Protein AF-V8PBR2-F1 (afdb_monomer)

Structure (mmCIF, N/CA/C/O backbone):
data_AF-V8PBR2-F1
#
_entry.id   AF-V8PBR2-F1
#
loop_
_atom_site.group_PDB
_atom_site.id
_atom_site.type_symbol
_atom_site.label_atom_id
_atom_site.label_alt_id
_atom_site.label_comp_id
_atom_site.label_asym_id
_atom_site.label_entity_id
_atom_site.label_seq_id
_atom_site.pdbx_PDB_ins_code
_atom_site.Cartn_x
_atom_site.Cartn_y
_atom_site.Cartn_z
_atom_site.occupancy
_atom_site.B_iso_or_equiv
_atom_site.auth_seq_id
_atom_site.auth_comp_id
_atom_site.auth_asym_id
_atom_site.auth_atom_id
_atom_site.pdbx_PDB_model_num
ATOM 1 N N . MET A 1 1 ? 1.609 -27.788 -2.247 1.00 38.97 1 MET A N 1
ATOM 2 C CA . MET A 1 1 ? 1.597 -26.345 -1.928 1.00 38.97 1 MET A CA 1
ATOM 3 C C . MET A 1 1 ? 2.224 -26.185 -0.558 1.00 38.97 1 MET A C 1
ATOM 5 O O . MET A 1 1 ? 1.746 -26.819 0.372 1.00 38.97 1 MET A O 1
ATOM 9 N N . GLY A 1 2 ? 3.349 -25.471 -0.457 1.00 38.22 2 GLY A N 1
ATOM 10 C CA . GLY A 1 2 ? 3.943 -25.140 0.842 1.00 38.22 2 GLY A CA 1
ATOM 11 C C . GLY A 1 2 ? 3.063 -24.141 1.604 1.00 38.22 2 GLY A C 1
ATOM 12 O O . GLY A 1 2 ? 2.184 -23.530 0.990 1.00 38.22 2 GLY A O 1
ATOM 13 N N . PRO A 1 3 ? 3.261 -23.974 2.922 1.00 44.97 3 PRO A N 1
ATOM 14 C CA . PRO A 1 3 ? 2.547 -22.954 3.674 1.00 44.97 3 PRO A CA 1
ATOM 15 C C . PRO A 1 3 ? 2.847 -21.563 3.099 1.00 44.97 3 PRO A C 1
ATOM 17 O O . PRO A 1 3 ? 3.980 -21.246 2.735 1.00 44.97 3 PRO A O 1
ATOM 20 N N . LEU A 1 4 ? 1.814 -20.735 3.013 1.00 61.25 4 LEU A N 1
ATOM 21 C CA . LEU A 1 4 ? 1.882 -19.368 2.506 1.00 61.25 4 LEU A CA 1
ATOM 22 C C . LEU A 1 4 ? 2.773 -18.528 3.428 1.00 61.25 4 LEU A C 1
ATOM 24 O O . LEU A 1 4 ? 2.706 -18.642 4.645 1.00 61.25 4 LEU A O 1
ATOM 28 N N . LEU A 1 5 ? 3.625 -17.650 2.901 1.00 62.31 5 LEU A N 1
ATOM 29 C CA . LEU A 1 5 ? 4.596 -16.951 3.754 1.00 62.31 5 LEU A CA 1
ATOM 30 C C . LEU A 1 5 ? 3.899 -16.195 4.895 1.00 62.31 5 LEU A C 1
ATOM 32 O O . LEU A 1 5 ? 4.306 -16.298 6.049 1.00 62.31 5 LEU A O 1
ATOM 36 N N . LEU A 1 6 ? 2.785 -15.527 4.594 1.00 61.94 6 LEU A N 1
ATOM 37 C CA . LEU A 1 6 ? 1.993 -14.796 5.582 1.00 61.94 6 LEU A CA 1
ATOM 38 C C . LEU A 1 6 ? 1.181 -15.709 6.518 1.00 61.94 6 LEU A C 1
ATOM 40 O O . LEU A 1 6 ? 0.906 -15.299 7.648 1.00 61.94 6 LEU A O 1
ATOM 44 N N . SER A 1 7 ? 0.870 -16.959 6.136 1.00 60.78 7 SER A N 1
ATOM 45 C CA . SER A 1 7 ? 0.226 -17.919 7.048 1.00 60.78 7 SER A CA 1
ATOM 46 C C . SER A 1 7 ? 1.110 -18.244 8.243 1.00 60.78 7 SER A C 1
ATOM 48 O O . SER A 1 7 ? 0.651 -18.214 9.384 1.00 60.78 7 SER A O 1
ATOM 50 N N . VAL A 1 8 ? 2.398 -18.461 7.984 1.00 60.38 8 VAL A N 1
ATOM 51 C CA . VAL A 1 8 ? 3.408 -18.840 8.988 1.00 60.38 8 VAL A CA 1
ATOM 52 C C . VAL A 1 8 ? 4.171 -17.646 9.572 1.00 60.38 8 VAL A C 1
ATOM 54 O O . VAL A 1 8 ? 5.170 -17.831 10.255 1.00 60.38 8 VAL A O 1
ATOM 57 N N . THR A 1 9 ? 3.744 -16.412 9.290 1.00 69.69 9 THR A N 1
ATOM 58 C CA . THR A 1 9 ? 4.359 -15.199 9.860 1.00 69.69 9 THR A CA 1
ATOM 59 C C . THR A 1 9 ? 3.553 -14.707 11.055 1.00 69.69 9 THR A C 1
ATOM 61 O O . THR A 1 9 ? 2.381 -14.367 10.904 1.00 69.69 9 THR A O 1
ATOM 64 N N . GLU A 1 10 ? 4.137 -14.665 12.250 1.00 68.56 10 GLU A N 1
ATOM 65 C CA . GLU A 1 10 ? 3.437 -14.139 13.428 1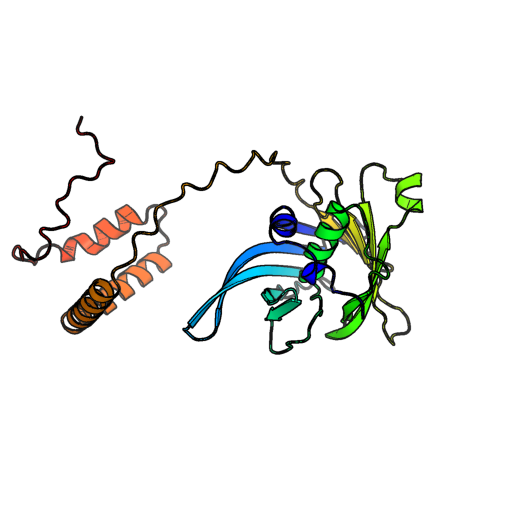.00 68.56 10 GLU A CA 1
ATOM 66 C C . GLU A 1 10 ? 3.092 -12.648 13.276 1.00 68.56 10 GLU A C 1
ATOM 68 O O . GLU A 1 10 ? 3.814 -11.893 12.629 1.00 68.56 10 GLU A O 1
ATOM 73 N N . ILE A 1 11 ? 2.009 -12.183 13.913 1.00 69.81 11 ILE A N 1
ATOM 74 C CA . ILE A 1 11 ? 1.593 -10.765 13.858 1.00 69.81 11 ILE A CA 1
ATOM 75 C C . ILE A 1 11 ? 2.724 -9.833 14.328 1.00 69.81 11 ILE A C 1
ATOM 77 O O . ILE A 1 11 ? 2.940 -8.779 13.731 1.00 69.81 11 ILE A O 1
ATOM 81 N N . LYS A 1 12 ? 3.506 -10.259 15.330 1.00 71.50 12 LYS A N 1
ATOM 82 C CA . LYS A 1 12 ? 4.689 -9.539 15.834 1.00 71.50 12 LYS A CA 1
ATOM 83 C C . LYS A 1 12 ? 5.778 -9.344 14.774 1.00 71.50 12 LYS A C 1
ATOM 85 O O . LYS A 1 12 ? 6.523 -8.372 14.841 1.00 71.50 12 LYS A O 1
ATOM 90 N N . GLU A 1 13 ? 5.869 -10.232 13.785 1.00 75.12 13 GLU A N 1
ATOM 91 C CA . GLU A 1 13 ? 6.790 -10.083 12.654 1.00 75.12 13 GLU A CA 1
ATOM 92 C C . GLU A 1 13 ? 6.234 -9.157 11.560 1.00 75.12 13 GLU A C 1
ATOM 94 O O . GLU A 1 13 ? 7.014 -8.504 10.865 1.00 75.12 13 GLU A O 1
ATOM 99 N N . ILE A 1 14 ? 4.905 -9.077 11.414 1.00 78.06 14 ILE A N 1
ATOM 100 C CA . ILE A 1 14 ? 4.226 -8.252 10.398 1.00 78.06 14 ILE A CA 1
ATOM 101 C C . ILE A 1 14 ? 4.123 -6.788 10.835 1.00 78.06 14 ILE A C 1
ATOM 103 O O . ILE A 1 14 ? 4.334 -5.891 10.021 1.00 78.06 14 ILE A O 1
ATOM 107 N N . GLN A 1 15 ? 3.822 -6.527 12.109 1.00 79.50 15 GLN A N 1
ATOM 108 C CA . GLN A 1 15 ? 3.667 -5.177 12.661 1.00 79.50 15 GLN A CA 1
ATOM 109 C C . GLN A 1 15 ? 4.826 -4.221 12.297 1.00 79.50 15 GLN A C 1
ATOM 111 O O . GLN A 1 15 ? 4.571 -3.120 11.813 1.00 79.50 15 GLN A O 1
ATOM 116 N N . PRO A 1 16 ? 6.100 -4.617 12.421 1.00 80.31 16 PRO A N 1
ATOM 117 C CA . PRO A 1 16 ? 7.227 -3.764 12.048 1.00 80.31 16 PRO A CA 1
ATOM 118 C C . PRO A 1 16 ? 7.585 -3.833 10.546 1.00 80.31 16 PRO A C 1
ATOM 120 O O . PRO A 1 16 ? 8.691 -3.461 10.143 1.00 80.31 16 PRO A O 1
ATOM 123 N N . CYS A 1 17 ? 6.686 -4.375 9.722 1.00 82.62 17 CYS A N 1
ATOM 124 C CA . CYS A 1 17 ? 6.699 -4.302 8.261 1.00 82.62 17 CYS A CA 1
ATOM 125 C C . CYS A 1 17 ? 5.600 -3.375 7.715 1.00 82.62 17 CYS A C 1
ATOM 127 O O . CYS A 1 17 ? 5.616 -3.128 6.510 1.00 82.62 17 CYS A O 1
ATOM 129 N N . LEU A 1 18 ? 4.694 -2.855 8.560 1.00 85.38 18 LEU A N 1
ATOM 130 C CA . LEU A 1 18 ? 3.682 -1.852 8.200 1.00 85.38 18 LEU A CA 1
ATOM 131 C C . LEU A 1 18 ? 4.340 -0.549 7.725 1.00 85.38 18 LEU A C 1
ATOM 133 O O . LEU A 1 18 ? 5.441 -0.212 8.162 1.00 85.38 18 LEU A O 1
ATOM 137 N N . PHE A 1 19 ? 3.691 0.161 6.799 1.00 86.50 19 PHE A N 1
ATOM 138 C CA . PHE A 1 19 ? 4.284 1.340 6.163 1.00 86.50 19 PHE A CA 1
ATOM 139 C C . PHE A 1 19 ? 3.304 2.208 5.400 1.00 86.50 19 PHE A C 1
ATOM 141 O O . PHE A 1 19 ? 2.183 1.811 5.097 1.00 86.50 19 PHE A O 1
ATOM 148 N N . GLU A 1 20 ? 3.796 3.382 5.032 1.00 87.50 20 GLU A N 1
ATOM 149 C CA . GLU A 1 20 ? 3.199 4.280 4.063 1.00 87.50 20 GLU A CA 1
ATOM 150 C C . GLU A 1 20 ? 4.324 4.873 3.213 1.00 87.50 20 GLU A C 1
ATOM 152 O O . GLU A 1 20 ? 5.315 5.375 3.740 1.00 87.50 20 GLU A O 1
ATOM 157 N N . GLU A 1 21 ? 4.207 4.737 1.897 1.00 85.75 21 GLU A N 1
ATOM 158 C CA . GLU A 1 21 ? 5.224 5.135 0.928 1.00 85.75 21 GLU A CA 1
ATOM 159 C C . GLU A 1 21 ? 4.579 5.826 -0.269 1.00 85.75 21 GLU A C 1
ATOM 161 O O . GLU A 1 21 ? 3.464 5.503 -0.683 1.00 85.75 21 GLU A O 1
ATOM 166 N N . SER A 1 22 ? 5.314 6.773 -0.847 1.00 88.50 22 SER A N 1
ATOM 167 C CA . SER A 1 22 ? 4.962 7.442 -2.097 1.00 88.50 22 SER A CA 1
ATOM 168 C C . SER A 1 22 ? 6.161 7.438 -3.042 1.00 88.50 22 SER A C 1
ATOM 170 O O . SER A 1 22 ? 7.276 7.813 -2.672 1.00 88.50 22 SER A O 1
ATOM 172 N N . MET A 1 23 ? 5.911 7.006 -4.271 1.00 89.44 23 MET A N 1
ATOM 173 C CA . MET A 1 23 ? 6.869 6.873 -5.357 1.00 89.44 23 MET A CA 1
ATOM 174 C C . MET A 1 23 ? 6.426 7.701 -6.564 1.00 89.44 23 MET A C 1
ATOM 176 O O . MET A 1 23 ? 5.232 7.916 -6.792 1.00 89.44 23 MET A O 1
ATOM 180 N N . VAL A 1 24 ? 7.393 8.113 -7.376 1.00 90.00 24 VAL A N 1
ATOM 181 C CA . VAL A 1 24 ? 7.165 8.702 -8.701 1.00 90.00 24 VAL A CA 1
ATOM 182 C C . VAL A 1 24 ? 7.654 7.767 -9.783 1.00 90.00 24 VAL A C 1
ATOM 184 O O . VAL A 1 24 ? 8.721 7.176 -9.651 1.00 90.00 24 VAL A O 1
ATOM 187 N N . ALA A 1 25 ? 6.875 7.652 -10.853 1.00 88.75 25 ALA A N 1
ATOM 188 C CA . ALA A 1 25 ? 7.312 7.029 -12.089 1.00 88.75 25 ALA A CA 1
ATOM 189 C C . ALA A 1 25 ? 8.069 8.072 -12.916 1.00 88.75 25 ALA A C 1
ATOM 191 O O . ALA A 1 25 ? 7.522 9.127 -13.241 1.00 88.75 25 ALA A O 1
ATOM 192 N N . ILE A 1 26 ? 9.321 7.770 -13.237 1.00 87.94 26 ILE A N 1
ATOM 193 C CA . ILE A 1 26 ? 10.230 8.599 -14.022 1.00 87.94 26 ILE A CA 1
ATOM 194 C C . ILE A 1 26 ? 10.500 7.876 -15.342 1.00 87.94 26 ILE A C 1
ATOM 196 O O . ILE A 1 26 ? 10.792 6.680 -15.343 1.00 87.94 26 ILE A O 1
ATOM 200 N N . SER A 1 27 ? 10.371 8.588 -16.456 1.00 87.50 27 SER A N 1
ATOM 201 C CA . SER A 1 27 ? 10.719 8.097 -17.796 1.00 87.50 27 SER A CA 1
ATOM 202 C C . SER A 1 27 ? 12.235 8.098 -18.039 1.00 87.50 27 SER A C 1
ATOM 204 O O . SER A 1 27 ? 12.993 8.715 -17.292 1.00 87.50 27 SER A O 1
ATOM 206 N N . GLU A 1 28 ? 12.694 7.474 -19.126 1.00 83.06 28 GLU A N 1
ATOM 207 C CA . GLU A 1 28 ? 14.106 7.521 -19.549 1.00 83.06 28 GLU A CA 1
ATOM 208 C C . GLU A 1 28 ? 14.649 8.948 -19.739 1.00 83.06 28 GLU A C 1
ATOM 210 O O . GLU A 1 28 ? 15.839 9.184 -19.534 1.00 83.06 28 GLU A O 1
ATOM 215 N N . SER A 1 29 ? 13.792 9.915 -20.090 1.00 84.94 29 SER A N 1
ATOM 216 C CA . SER A 1 29 ? 14.177 11.326 -20.235 1.00 84.94 29 SER A CA 1
ATOM 217 C C . SER A 1 29 ? 14.300 12.068 -18.898 1.00 84.94 29 SER A C 1
ATOM 219 O O . SER A 1 29 ? 14.706 13.230 -18.880 1.00 84.94 29 SER A O 1
ATOM 221 N N . GLY A 1 30 ? 13.957 11.424 -17.777 1.00 83.38 30 GLY A N 1
ATOM 222 C CA . GLY A 1 30 ? 13.939 12.029 -16.445 1.00 83.38 30 GLY A CA 1
ATOM 223 C C . GLY A 1 30 ? 12.630 12.744 -16.096 1.00 83.38 30 GLY A C 1
ATOM 224 O O . GLY A 1 30 ? 12.515 13.310 -15.008 1.00 83.38 30 GLY A O 1
ATOM 225 N N . GLU A 1 31 ? 11.626 12.722 -16.976 1.00 85.75 31 GLU A N 1
ATOM 226 C CA . GLU A 1 31 ? 10.328 13.343 -16.710 1.00 85.75 31 GLU A CA 1
ATOM 227 C C . GLU A 1 31 ? 9.474 12.478 -15.774 1.00 85.75 31 GLU A C 1
ATOM 229 O O . GLU A 1 31 ? 9.405 11.256 -15.929 1.00 85.75 31 GLU A O 1
ATOM 234 N N . THR A 1 32 ? 8.785 13.116 -14.822 1.00 88.00 32 THR A N 1
ATOM 235 C CA . THR A 1 32 ? 7.801 12.442 -13.964 1.00 88.00 32 THR A CA 1
ATOM 236 C C . THR A 1 32 ? 6.509 12.190 -14.738 1.00 88.00 32 THR A C 1
ATOM 238 O O . THR A 1 32 ? 5.774 13.124 -15.044 1.00 88.00 32 THR A O 1
ATOM 241 N N . ILE A 1 33 ? 6.208 10.920 -14.994 1.00 87.94 33 ILE A N 1
ATOM 242 C CA . ILE A 1 33 ? 5.058 10.458 -15.792 1.00 87.94 33 ILE A CA 1
ATOM 243 C C . ILE A 1 33 ? 3.945 9.826 -14.943 1.00 87.94 33 ILE A C 1
ATOM 245 O O . ILE A 1 33 ? 2.921 9.371 -15.456 1.00 87.94 33 ILE A O 1
ATOM 249 N N . GLY A 1 34 ? 4.131 9.774 -13.624 1.00 86.25 34 GLY A N 1
ATOM 250 C CA . GLY A 1 34 ? 3.118 9.253 -12.722 1.00 86.25 34 GLY A CA 1
ATOM 251 C C . GLY A 1 34 ? 3.527 9.265 -11.260 1.00 86.25 34 GLY A C 1
ATOM 252 O O . GLY A 1 34 ? 4.684 9.478 -10.903 1.00 86.25 34 GLY A O 1
ATOM 253 N N . THR A 1 35 ? 2.548 9.007 -10.406 1.00 87.62 35 THR A N 1
ATOM 254 C CA . THR A 1 35 ? 2.704 8.863 -8.961 1.00 87.62 35 THR A CA 1
ATOM 255 C C . THR A 1 35 ? 2.053 7.571 -8.509 1.00 87.62 35 THR A C 1
ATOM 257 O O . THR A 1 35 ? 0.989 7.194 -9.005 1.00 87.62 35 THR A O 1
ATOM 260 N N . PHE A 1 36 ? 2.647 6.936 -7.515 1.00 86.81 36 PHE A N 1
ATOM 261 C CA . PHE A 1 36 ? 2.093 5.765 -6.862 1.00 86.81 36 PHE A CA 1
ATOM 262 C C . PHE A 1 36 ? 2.280 5.893 -5.362 1.00 86.81 36 PHE A C 1
ATOM 264 O O . PHE A 1 36 ? 3.387 6.161 -4.907 1.00 86.81 36 PHE A O 1
ATOM 271 N N . SER A 1 37 ? 1.232 5.664 -4.588 1.00 86.44 37 SER A N 1
ATOM 272 C CA . SER A 1 37 ? 1.341 5.525 -3.143 1.00 86.44 37 SER A CA 1
ATOM 273 C C . SER A 1 37 ? 0.794 4.185 -2.695 1.00 86.44 37 SER A C 1
ATOM 275 O O . SER A 1 37 ? -0.144 3.641 -3.278 1.00 86.44 37 SER A O 1
ATOM 277 N N . VAL A 1 38 ? 1.404 3.639 -1.653 1.00 87.00 38 VAL A N 1
ATOM 278 C CA . VAL A 1 38 ? 0.978 2.392 -1.032 1.00 87.00 38 VAL A CA 1
ATOM 279 C C . VAL A 1 38 ? 1.100 2.519 0.478 1.00 87.00 38 VAL A C 1
ATOM 281 O O . VAL A 1 38 ? 2.056 3.089 0.998 1.00 87.00 38 VAL A O 1
ATOM 284 N N . SER A 1 39 ? 0.112 1.999 1.192 1.00 87.06 39 SER A N 1
ATOM 285 C CA . SER A 1 39 ? 0.136 1.918 2.644 1.00 87.06 39 SER A CA 1
ATOM 286 C C . SER A 1 39 ? -0.415 0.586 3.115 1.00 87.06 39 SER A C 1
ATOM 288 O O . SER A 1 39 ? -1.362 0.056 2.535 1.00 87.06 39 SER A O 1
ATOM 290 N N . VAL A 1 40 ? 0.182 0.071 4.181 1.00 86.62 40 VAL A N 1
ATOM 291 C CA . VAL A 1 40 ? -0.276 -1.100 4.917 1.00 86.62 40 VAL A CA 1
ATOM 292 C C . VAL A 1 40 ? -0.384 -0.686 6.372 1.00 86.62 40 VAL A C 1
ATOM 294 O O . VAL A 1 40 ? 0.622 -0.362 7.006 1.00 86.62 40 VAL A O 1
ATOM 297 N N . LYS A 1 41 ? -1.610 -0.679 6.890 1.00 84.31 41 LYS A N 1
ATOM 298 C CA . LYS A 1 41 ? -1.920 -0.282 8.267 1.00 84.31 41 LYS A CA 1
ATOM 299 C C . LYS A 1 41 ? -2.681 -1.402 8.959 1.00 84.31 41 LYS A C 1
ATOM 301 O O . LYS A 1 41 ? -3.402 -2.153 8.308 1.00 84.31 41 LYS A O 1
ATOM 306 N N . TRP A 1 42 ? -2.523 -1.505 10.273 1.00 81.50 42 TRP A N 1
ATOM 307 C CA . TRP A 1 42 ? -3.402 -2.348 11.076 1.00 81.50 42 TRP A CA 1
ATOM 308 C C . TRP A 1 42 ? -4.839 -1.816 10.997 1.00 81.50 42 TRP A C 1
ATOM 310 O O . TRP A 1 42 ? -5.050 -0.601 10.934 1.00 81.50 42 TRP A O 1
ATOM 320 N N . ALA A 1 43 ? -5.805 -2.722 10.952 1.00 77.12 43 ALA A N 1
ATOM 321 C CA . ALA A 1 43 ? -7.225 -2.417 10.930 1.00 77.12 43 ALA A CA 1
ATOM 322 C C . ALA A 1 43 ? -8.003 -3.524 11.654 1.00 77.12 43 ALA A C 1
ATOM 324 O O . ALA A 1 43 ? -7.497 -4.629 11.822 1.00 77.12 43 ALA A O 1
ATOM 325 N N . CYS A 1 44 ? -9.239 -3.227 12.044 1.00 72.00 44 CYS A N 1
ATOM 326 C CA . CYS A 1 44 ? -10.214 -4.238 12.439 1.00 72.00 44 CYS A CA 1
ATOM 327 C C . CYS A 1 44 ? -11.280 -4.335 11.354 1.00 72.00 44 CYS A C 1
ATOM 329 O O . CYS A 1 44 ? -11.716 -3.313 10.813 1.00 72.00 44 CYS A O 1
ATOM 331 N N . TYR A 1 45 ? -11.702 -5.554 11.041 1.00 65.62 45 TYR A N 1
ATOM 332 C CA . TYR A 1 45 ? -12.832 -5.803 10.158 1.00 65.62 45 TYR A CA 1
ATOM 333 C C . TYR A 1 45 ? -13.960 -6.472 10.935 1.00 65.62 45 TYR A C 1
ATOM 335 O O . TYR A 1 45 ? -13.733 -7.489 11.584 1.00 65.62 45 TYR A O 1
ATOM 343 N N . SER A 1 46 ? -15.167 -5.912 10.859 1.00 59.81 46 SER A N 1
ATOM 344 C CA . SER A 1 46 ? -16.377 -6.549 11.370 1.00 59.81 46 SER A CA 1
ATOM 345 C C . SER A 1 46 ? -17.143 -7.187 10.214 1.00 59.81 46 SER A C 1
ATOM 347 O O . SER A 1 46 ? -17.570 -6.513 9.276 1.00 59.81 46 SER A O 1
ATOM 349 N N . LEU A 1 47 ? -17.314 -8.508 10.274 1.00 55.47 47 LEU A N 1
ATOM 350 C CA . LEU A 1 47 ? -18.289 -9.203 9.437 1.00 55.47 47 LEU A CA 1
ATOM 351 C C . LEU A 1 47 ? -19.634 -9.173 10.149 1.00 55.47 47 LEU A C 1
ATOM 353 O O . LEU A 1 47 ? -19.734 -9.660 11.275 1.00 55.47 47 LEU A O 1
ATOM 357 N N . ASP A 1 48 ? -20.632 -8.586 9.488 1.00 54.56 48 ASP A N 1
ATOM 358 C CA . ASP A 1 48 ? -22.066 -8.737 9.750 1.00 54.56 48 ASP A CA 1
ATOM 359 C C . ASP A 1 48 ? -22.438 -8.990 11.225 1.00 54.56 48 ASP A C 1
ATOM 361 O O . ASP A 1 48 ? -23.095 -9.967 11.576 1.00 54.56 48 ASP A O 1
ATOM 365 N N . GLY A 1 49 ? -22.015 -8.067 12.094 1.00 50.94 49 GLY A N 1
ATOM 366 C CA . GLY A 1 49 ? -22.597 -7.854 13.418 1.00 50.94 49 GLY A CA 1
ATOM 367 C C . GLY A 1 49 ? -22.071 -8.672 14.597 1.00 50.94 49 GLY A C 1
ATOM 368 O O . GLY A 1 49 ? -22.584 -8.438 15.685 1.00 50.94 49 GLY A O 1
ATOM 369 N N . TRP A 1 50 ? -21.093 -9.582 14.458 1.00 52.78 50 TRP A N 1
ATOM 370 C CA . TRP A 1 50 ? -20.774 -10.471 15.599 1.00 52.78 50 TRP A CA 1
ATOM 371 C C . TRP A 1 50 ? -19.295 -10.723 15.928 1.00 52.78 50 TRP A C 1
ATOM 373 O O . TRP A 1 50 ? -19.027 -11.260 17.003 1.00 52.78 50 TRP A O 1
ATOM 383 N N . GLN A 1 51 ? -18.319 -10.291 15.117 1.00 56.06 51 GLN A N 1
ATOM 384 C CA . GLN A 1 51 ? -16.913 -10.344 15.551 1.00 56.06 51 GLN A CA 1
ATOM 385 C C . GLN A 1 51 ? -16.010 -9.340 14.819 1.00 56.06 51 GLN A C 1
ATOM 387 O O . GLN A 1 51 ? -15.941 -9.342 13.591 1.00 56.06 51 GLN A O 1
ATOM 392 N N . GLU A 1 52 ? -15.317 -8.485 15.580 1.00 61.97 52 GLU A N 1
ATOM 393 C CA . GLU A 1 52 ? -14.174 -7.714 15.080 1.00 61.97 52 GLU A CA 1
ATOM 394 C C . GLU A 1 52 ? -12.954 -8.634 14.972 1.00 61.97 52 GLU A C 1
ATOM 396 O O . GLU A 1 52 ? -12.556 -9.277 15.945 1.00 61.97 52 GLU A O 1
ATOM 401 N N . GLU A 1 53 ? -12.362 -8.694 13.782 1.00 65.94 53 GLU A N 1
ATOM 402 C CA . GLU A 1 53 ? -11.145 -9.450 13.512 1.00 65.94 53 GLU A CA 1
ATOM 403 C C . GLU A 1 53 ? -9.992 -8.511 13.155 1.00 65.94 53 GLU A C 1
ATOM 405 O O . GLU A 1 53 ? -10.133 -7.618 12.312 1.00 65.94 53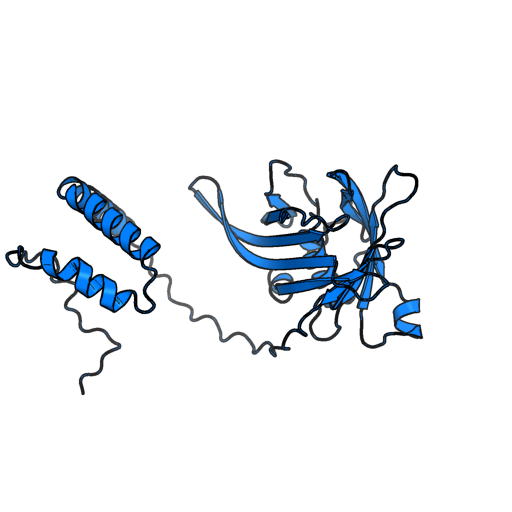 GLU A O 1
ATOM 410 N N . ASP A 1 54 ? -8.828 -8.759 13.758 1.00 70.94 54 ASP A N 1
ATOM 411 C CA . ASP A 1 54 ? -7.583 -8.077 13.413 1.00 70.94 54 ASP A CA 1
ATOM 412 C C . ASP A 1 54 ? -7.210 -8.361 11.950 1.00 70.94 54 ASP A C 1
ATOM 414 O O . ASP A 1 54 ? -7.063 -9.510 11.517 1.00 70.94 54 ASP A O 1
ATOM 418 N N . CYS A 1 55 ? -6.998 -7.301 11.181 1.00 74.44 55 CYS A N 1
ATOM 419 C CA . CYS A 1 55 ? -6.624 -7.373 9.780 1.00 74.44 55 CYS A CA 1
ATOM 420 C C . CYS A 1 55 ? -5.610 -6.289 9.400 1.00 74.44 55 CYS A C 1
ATOM 422 O O . CYS A 1 55 ? -5.177 -5.456 10.204 1.00 74.44 55 CYS A O 1
ATOM 424 N N . PHE A 1 56 ? -5.195 -6.319 8.139 1.00 77.94 56 PHE A N 1
ATOM 425 C CA . PHE A 1 56 ? -4.343 -5.303 7.550 1.00 77.94 56 PHE A CA 1
ATOM 426 C C . PHE A 1 56 ? -5.087 -4.633 6.404 1.00 77.94 56 PHE A C 1
ATOM 428 O O . PHE A 1 56 ? -5.552 -5.273 5.462 1.00 77.94 56 PHE A O 1
ATOM 435 N N . LEU A 1 57 ? -5.192 -3.312 6.475 1.00 80.06 57 LEU A N 1
ATOM 436 C CA . LEU A 1 57 ? -5.729 -2.512 5.393 1.00 80.06 57 LEU A CA 1
ATOM 437 C C . LEU A 1 57 ? -4.591 -2.108 4.466 1.00 80.06 57 LEU A C 1
ATOM 439 O O . LEU A 1 57 ? -3.709 -1.336 4.853 1.00 80.06 57 LEU A O 1
ATOM 443 N N . VAL A 1 58 ? -4.658 -2.590 3.230 1.00 81.38 58 VAL A N 1
ATOM 444 C CA . VAL A 1 58 ? -3.729 -2.230 2.168 1.00 81.38 58 VAL A CA 1
ATOM 445 C C . VAL A 1 58 ? -4.406 -1.235 1.228 1.00 81.38 58 VAL A C 1
ATOM 447 O O . VAL A 1 58 ? -5.423 -1.526 0.597 1.00 81.38 58 VAL A O 1
ATOM 450 N N . ARG A 1 59 ? -3.852 -0.030 1.106 1.00 82.44 59 ARG A N 1
ATOM 451 C CA . ARG A 1 59 ? -4.317 0.962 0.125 1.00 82.44 59 ARG A CA 1
ATOM 452 C C . ARG A 1 59 ? -3.208 1.233 -0.863 1.00 82.44 59 ARG A C 1
ATOM 454 O O . ARG A 1 59 ? -2.131 1.637 -0.444 1.00 82.44 59 ARG A O 1
ATOM 461 N N . ALA A 1 60 ? -3.491 1.051 -2.145 1.00 82.88 60 ALA A N 1
ATOM 462 C CA . ALA A 1 60 ? -2.616 1.449 -3.233 1.00 82.88 60 ALA A CA 1
ATOM 463 C C . ALA A 1 60 ? -3.351 2.447 -4.133 1.00 82.88 60 ALA A C 1
ATOM 465 O O . ALA A 1 60 ? -4.509 2.235 -4.495 1.00 82.88 60 ALA A O 1
ATOM 466 N N . ASN A 1 61 ? -2.689 3.537 -4.491 1.00 81.69 61 ASN A N 1
ATOM 467 C CA . ASN A 1 61 ? -3.223 4.559 -5.377 1.00 81.69 61 ASN A CA 1
ATOM 468 C C . ASN A 1 61 ? -2.197 4.836 -6.471 1.00 81.69 61 ASN A C 1
ATOM 470 O O . ASN A 1 61 ? -1.044 5.141 -6.176 1.00 81.69 61 ASN A O 1
ATOM 474 N N . SER A 1 62 ? -2.611 4.716 -7.727 1.00 80.75 62 SER A N 1
ATOM 475 C CA . SER A 1 62 ? -1.777 5.028 -8.882 1.00 80.75 62 SER A CA 1
ATOM 476 C C . SER A 1 62 ? -2.428 6.108 -9.726 1.00 80.75 62 SER A C 1
ATOM 478 O O . SER A 1 62 ? -3.622 6.055 -10.021 1.00 80.75 62 SER A O 1
ATOM 480 N N . LYS A 1 63 ? -1.615 7.053 -10.185 1.00 82.19 63 LYS A N 1
ATOM 481 C CA . LYS A 1 63 ? -2.010 8.073 -11.149 1.00 82.19 63 LYS A CA 1
ATOM 482 C C . LYS A 1 63 ? -0.922 8.185 -12.204 1.00 82.19 63 LYS A C 1
ATOM 484 O O . LYS A 1 63 ? 0.220 8.478 -11.863 1.00 82.19 63 LYS A O 1
ATOM 489 N N . GLY A 1 64 ? -1.273 7.955 -13.461 1.00 72.19 64 GLY A N 1
ATOM 490 C CA . GLY A 1 64 ? -0.354 8.045 -14.591 1.00 72.19 64 GLY A CA 1
ATOM 491 C C . GLY A 1 64 ? -0.809 9.076 -15.615 1.00 72.19 64 GLY A C 1
ATOM 492 O O . GLY A 1 64 ? -1.963 9.509 -15.624 1.00 72.19 64 GLY A O 1
ATOM 493 N N . THR A 1 65 ? 0.113 9.471 -16.479 1.00 63.75 65 THR A N 1
ATOM 494 C CA . THR A 1 65 ? -0.190 10.135 -17.748 1.00 63.75 65 THR A CA 1
ATOM 495 C C . THR A 1 65 ? 0.195 9.197 -18.882 1.00 63.75 65 THR A C 1
ATOM 497 O O . THR A 1 65 ? 1.357 8.806 -18.966 1.00 63.75 65 THR A O 1
ATOM 500 N N . ILE A 1 66 ? -0.762 8.845 -19.740 1.00 55.62 66 ILE A N 1
ATOM 501 C CA . ILE A 1 66 ? -0.520 8.088 -20.975 1.00 55.62 66 ILE A CA 1
ATOM 502 C C . ILE A 1 66 ? -0.748 9.072 -22.126 1.00 55.62 66 ILE A C 1
ATOM 504 O O . ILE A 1 66 ? -1.772 9.754 -22.157 1.00 55.62 66 ILE A O 1
ATOM 508 N N . ASP A 1 67 ? 0.234 9.219 -23.017 1.00 56.50 67 ASP A N 1
ATOM 509 C CA . ASP A 1 67 ? 0.172 10.093 -24.202 1.00 56.50 67 ASP A CA 1
ATOM 510 C C . ASP A 1 67 ? -0.245 11.552 -23.922 1.00 56.50 67 ASP A C 1
ATOM 512 O O . ASP A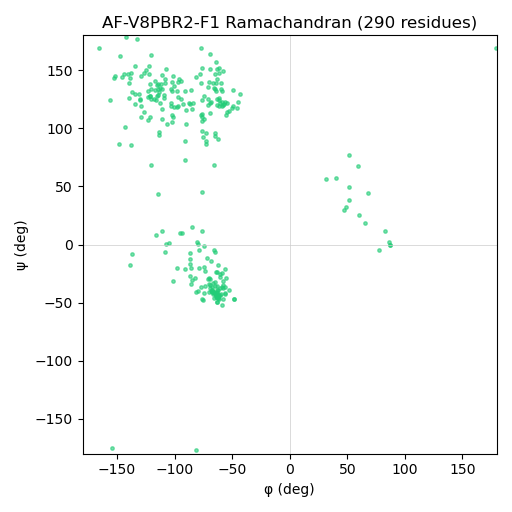 1 67 ? -0.991 12.175 -24.676 1.00 56.50 67 ASP A O 1
ATOM 516 N N . GLY A 1 68 ? 0.221 12.121 -22.804 1.00 54.41 68 GLY A N 1
ATOM 517 C CA . GLY A 1 68 ? -0.066 13.510 -22.420 1.00 54.41 68 GLY A CA 1
ATOM 518 C C . GLY A 1 68 ? -1.466 13.748 -21.836 1.00 54.41 68 GLY A C 1
ATOM 519 O O . GLY A 1 68 ? -1.741 14.844 -21.343 1.00 54.41 68 GLY A O 1
ATOM 520 N N . PHE A 1 69 ? -2.332 12.732 -21.804 1.00 43.94 69 PHE A N 1
ATOM 521 C CA . PHE A 1 69 ? -3.612 12.791 -21.106 1.00 43.94 69 PHE A CA 1
ATOM 522 C C . PHE A 1 69 ? -3.454 12.284 -19.671 1.00 43.94 69 PHE A C 1
ATOM 524 O O . PHE A 1 69 ? -2.847 11.245 -19.408 1.00 43.94 69 PHE A O 1
ATOM 531 N N . ARG A 1 70 ? -3.994 13.045 -18.709 1.00 52.81 70 ARG A N 1
ATOM 532 C CA . ARG A 1 70 ? -4.070 12.598 -17.313 1.00 52.81 70 ARG A CA 1
ATOM 533 C C . ARG A 1 70 ? -5.068 11.463 -17.221 1.00 52.81 70 ARG A C 1
ATOM 535 O O . ARG A 1 70 ? -6.269 11.694 -17.365 1.00 52.81 70 ARG A O 1
ATOM 542 N N . ASP A 1 71 ? -4.562 10.281 -16.913 1.00 57.12 71 ASP A N 1
ATOM 543 C CA . ASP A 1 71 ? -5.422 9.164 -16.595 1.00 57.12 71 ASP A CA 1
ATOM 544 C C . ASP A 1 71 ? -6.108 9.416 -15.246 1.00 57.12 71 ASP A C 1
ATOM 546 O O . ASP A 1 71 ? -5.606 10.156 -14.381 1.00 57.12 71 ASP A O 1
ATOM 550 N N . HIS A 1 72 ? -7.305 8.863 -15.078 1.00 53.19 72 HIS A N 1
ATOM 551 C CA . HIS A 1 72 ? -8.023 9.003 -13.815 1.00 53.19 72 HIS A CA 1
ATOM 552 C C . HIS A 1 72 ? -7.264 8.253 -12.714 1.00 53.19 72 HIS A C 1
ATOM 554 O O . HIS A 1 72 ? -6.737 7.170 -12.964 1.00 53.19 72 HIS A O 1
ATOM 560 N N . PRO A 1 73 ? -7.161 8.812 -11.493 1.00 57.88 73 PRO A N 1
ATOM 561 C CA . PRO A 1 73 ? -6.508 8.111 -10.398 1.00 57.88 73 PRO A CA 1
ATOM 562 C C . PRO A 1 73 ? -7.228 6.782 -10.151 1.00 57.88 73 PRO A C 1
ATOM 564 O O . PRO A 1 73 ? -8.418 6.759 -9.837 1.00 57.88 73 PRO A O 1
ATOM 567 N N . VAL A 1 74 ? -6.496 5.681 -10.299 1.00 62.06 74 VAL A N 1
ATOM 568 C CA . VAL A 1 74 ? -6.990 4.341 -9.992 1.00 62.06 74 VAL A CA 1
ATOM 569 C C . VAL A 1 74 ? -6.657 4.073 -8.531 1.00 62.06 74 VAL A C 1
ATOM 571 O O . VAL A 1 74 ? -5.506 3.814 -8.170 1.00 62.06 74 VAL A O 1
ATOM 574 N N . GLU A 1 75 ? -7.671 4.158 -7.672 1.00 57.88 75 GLU A N 1
ATOM 575 C CA . GLU A 1 75 ? -7.545 3.785 -6.265 1.00 57.88 75 GLU A CA 1
ATOM 576 C C . GLU A 1 75 ? -7.943 2.317 -6.071 1.00 57.88 75 GLU A C 1
ATOM 578 O O . GLU A 1 75 ? -9.070 1.899 -6.342 1.00 57.88 75 GLU A O 1
ATOM 583 N N . THR A 1 76 ? -7.012 1.519 -5.554 1.00 64.12 76 THR A N 1
ATOM 584 C CA . THR A 1 76 ? -7.248 0.137 -5.147 1.00 64.12 76 THR A CA 1
ATOM 585 C C . THR A 1 76 ? -7.160 0.020 -3.631 1.00 64.12 76 THR A C 1
ATOM 587 O O . THR A 1 76 ? -6.083 0.068 -3.041 1.00 64.12 76 THR A O 1
ATOM 590 N N . LYS A 1 77 ? -8.321 -0.168 -2.995 1.00 61.28 77 LYS A N 1
ATOM 591 C CA . LYS A 1 77 ? -8.428 -0.524 -1.574 1.00 61.28 77 LYS A CA 1
ATOM 592 C C . LYS A 1 77 ? -8.595 -2.027 -1.43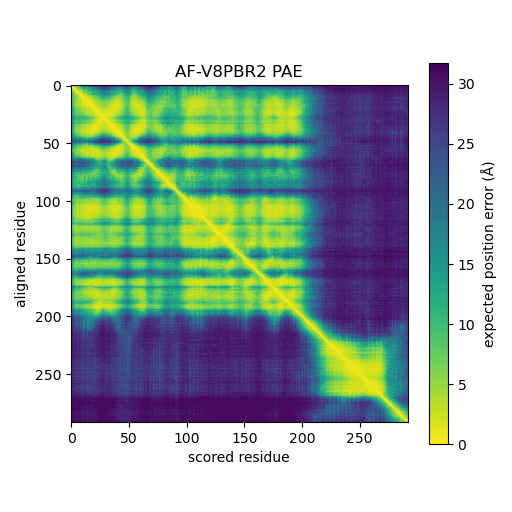7 1.00 61.28 77 LYS A C 1
ATOM 594 O O . LYS A 1 77 ? -9.582 -2.560 -1.933 1.00 61.28 77 LYS A O 1
ATOM 599 N N . THR A 1 78 ? -7.662 -2.673 -0.757 1.00 64.38 78 THR A N 1
ATOM 600 C CA . THR A 1 78 ? -7.668 -4.111 -0.507 1.00 64.38 78 THR A CA 1
ATOM 601 C C . THR A 1 78 ? -7.605 -4.346 0.996 1.00 64.38 78 THR A C 1
ATOM 603 O O . THR A 1 78 ? -6.734 -3.808 1.675 1.00 64.38 78 THR A O 1
ATOM 606 N N . GLN A 1 79 ? -8.532 -5.126 1.541 1.00 63.47 79 GLN A N 1
ATOM 607 C CA . GLN A 1 79 ? -8.447 -5.566 2.932 1.00 63.47 79 GLN A CA 1
ATOM 608 C C . GLN A 1 79 ? -7.853 -6.964 2.963 1.00 63.47 79 GLN A C 1
ATOM 610 O O . GLN A 1 79 ? -8.268 -7.821 2.192 1.00 63.47 79 GLN A O 1
ATOM 615 N N . GLU A 1 80 ? -6.867 -7.185 3.822 1.00 67.50 80 GLU A N 1
ATOM 616 C CA . GLU A 1 80 ? -6.193 -8.471 3.944 1.00 67.50 80 GLU A CA 1
ATOM 617 C C . GLU A 1 80 ? -6.343 -8.976 5.371 1.00 67.50 80 GLU A C 1
ATOM 619 O O . GLU A 1 80 ? -5.796 -8.414 6.319 1.00 67.50 80 GLU A O 1
ATOM 624 N N . VAL A 1 81 ? -7.140 -10.026 5.528 1.00 63.94 81 VAL A N 1
ATOM 625 C CA . VAL A 1 81 ? -7.490 -10.614 6.820 1.00 63.94 81 VAL A CA 1
ATOM 626 C C . VAL A 1 81 ? -6.673 -11.881 7.005 1.00 63.94 81 VAL A C 1
ATOM 628 O O . VAL A 1 81 ? -6.584 -12.703 6.096 1.00 63.94 81 VAL A O 1
ATOM 631 N N . LYS A 1 82 ? -6.076 -12.075 8.182 1.00 62.66 82 LYS A N 1
ATOM 632 C CA . LYS A 1 82 ? -5.393 -1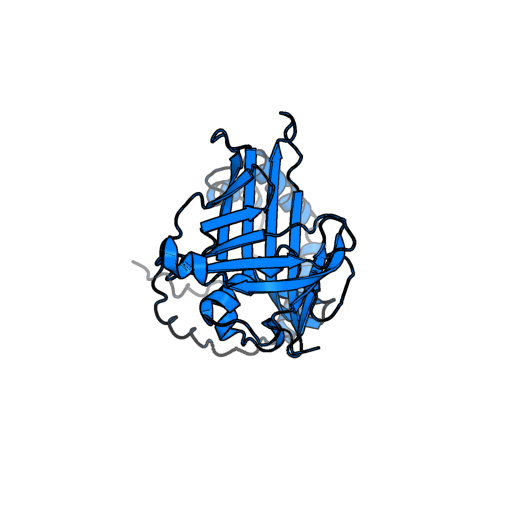3.330 8.503 1.00 62.66 82 LYS A CA 1
ATOM 633 C C . LYS A 1 82 ? -6.285 -14.196 9.400 1.00 62.66 82 LYS A C 1
ATOM 635 O O . LYS A 1 82 ? -6.415 -13.883 10.576 1.00 62.66 82 LYS A O 1
ATOM 640 N N . ARG A 1 83 ? -6.832 -15.315 8.902 1.00 61.06 83 ARG A N 1
ATOM 641 C CA . ARG A 1 83 ? -7.629 -16.272 9.710 1.00 61.06 83 ARG A CA 1
ATOM 642 C C . ARG A 1 83 ? -6.958 -17.626 9.811 1.00 61.06 83 ARG A C 1
ATOM 644 O O . ARG A 1 83 ? -6.465 -18.121 8.811 1.00 61.06 83 ARG A O 1
ATOM 651 N N . HIS A 1 84 ? -6.946 -18.234 10.998 1.00 59.50 84 HIS A N 1
ATOM 652 C CA . HIS A 1 84 ? -6.431 -19.598 11.219 1.00 59.50 84 HIS A CA 1
ATOM 653 C C . HIS A 1 84 ? -5.039 -19.864 10.613 1.00 59.50 84 HIS A C 1
ATOM 655 O O . HIS A 1 84 ? -4.737 -20.967 10.166 1.00 59.50 84 HIS A O 1
ATOM 661 N N . GLY A 1 85 ? -4.183 -18.836 10.565 1.00 57.56 85 GLY A N 1
ATOM 662 C CA . GLY A 1 85 ? -2.918 -18.928 9.848 1.00 57.56 85 GLY A CA 1
ATOM 663 C C . GLY A 1 85 ? -3.112 -19.022 8.335 1.00 57.56 85 GLY A C 1
ATOM 664 O O . GLY A 1 85 ? -2.471 -19.840 7.712 1.00 57.56 85 GLY A O 1
ATOM 665 N N . GLN A 1 86 ? -3.979 -18.227 7.723 1.00 54.72 86 GLN A N 1
ATOM 666 C CA . GLN A 1 86 ? -4.167 -18.116 6.273 1.00 54.72 86 GLN A CA 1
ATOM 667 C C . GLN A 1 86 ? -4.514 -16.664 5.940 1.00 54.72 86 GLN A C 1
ATOM 669 O O . GLN A 1 86 ? -5.154 -15.994 6.745 1.00 54.72 86 GLN A O 1
ATOM 674 N N . LEU A 1 87 ? -4.041 -16.152 4.801 1.00 57.12 87 LEU A N 1
ATOM 675 C CA . LEU A 1 87 ? -4.324 -14.784 4.358 1.00 57.12 87 LEU A CA 1
ATOM 676 C C . LEU A 1 87 ? -5.495 -14.795 3.371 1.00 57.12 87 LEU A C 1
ATOM 678 O O . LEU A 1 87 ? -5.436 -15.496 2.360 1.00 57.12 87 LEU A O 1
ATOM 682 N N . TYR A 1 88 ? -6.502 -13.980 3.658 1.00 55.88 88 TYR A N 1
ATOM 683 C CA . TYR A 1 88 ? -7.693 -13.744 2.853 1.00 55.88 88 TYR A CA 1
ATOM 684 C C . TYR A 1 88 ? -7.656 -12.317 2.327 1.00 55.88 88 TYR A C 1
ATOM 686 O O . TYR A 1 88 ? -7.365 -11.386 3.073 1.00 55.88 88 TYR A O 1
ATOM 694 N N . VAL A 1 89 ? -7.958 -12.141 1.044 1.00 55.75 89 VAL A N 1
ATOM 695 C CA . VAL A 1 89 ? -7.993 -10.833 0.389 1.00 55.75 89 VAL A CA 1
ATOM 696 C C . VAL A 1 89 ? -9.450 -10.449 0.147 1.00 55.75 89 VAL A C 1
ATOM 698 O O . VAL A 1 89 ? -10.092 -10.930 -0.783 1.00 55.75 89 VAL A O 1
ATOM 701 N N . THR A 1 90 ? -9.976 -9.544 0.962 1.00 52.09 90 THR A N 1
ATOM 702 C CA . THR A 1 90 ? -11.326 -8.992 0.836 1.00 52.09 90 THR A CA 1
ATOM 703 C C . THR A 1 90 ? -11.275 -7.737 -0.034 1.00 52.09 90 THR A C 1
ATOM 705 O O . THR A 1 90 ? -11.384 -6.601 0.425 1.00 52.09 90 THR A O 1
ATOM 708 N N . LYS A 1 91 ? -11.076 -7.930 -1.337 1.00 43.03 91 LYS A N 1
ATOM 709 C CA . LYS A 1 91 ? -11.465 -6.939 -2.346 1.00 43.03 91 LYS A CA 1
ATOM 710 C C . LYS A 1 91 ? -12.277 -7.676 -3.394 1.00 43.03 91 LYS A C 1
ATOM 712 O O . LYS A 1 91 ? -11.715 -8.485 -4.121 1.00 43.03 91 LYS A O 1
ATOM 717 N N . THR A 1 92 ? -13.585 -7.412 -3.450 1.00 38.62 92 THR A N 1
ATOM 718 C CA . THR A 1 92 ? -14.476 -7.930 -4.505 1.00 38.62 92 THR A CA 1
ATOM 719 C C . THR A 1 92 ? -14.365 -9.452 -4.707 1.00 38.62 92 THR A C 1
ATOM 721 O O . THR A 1 92 ? -13.771 -9.922 -5.669 1.00 38.62 92 THR A O 1
ATOM 724 N N . THR A 1 93 ? -14.979 -10.226 -3.802 1.00 35.75 93 THR A N 1
ATOM 725 C CA . THR A 1 93 ? -15.473 -11.599 -4.069 1.00 35.75 93 THR A CA 1
ATOM 726 C C . THR A 1 93 ? -14.482 -12.594 -4.701 1.00 35.75 93 THR A C 1
ATOM 728 O O . THR A 1 93 ? -14.836 -13.288 -5.650 1.00 35.75 93 THR A O 1
ATOM 731 N N . VAL A 1 94 ? -13.259 -12.730 -4.176 1.00 42.94 94 VAL A N 1
ATOM 732 C CA . VAL A 1 94 ? -12.449 -13.941 -4.416 1.00 42.94 94 VAL A CA 1
ATOM 733 C C . VAL A 1 94 ? -11.769 -14.362 -3.113 1.00 42.94 94 VAL A C 1
ATOM 735 O O . VAL A 1 94 ? -10.621 -14.018 -2.851 1.00 42.94 94 VAL A O 1
ATOM 738 N N . GLU A 1 95 ? -12.479 -15.131 -2.287 1.00 49.16 95 GLU A N 1
ATOM 739 C CA . GLU A 1 95 ? -11.855 -15.885 -1.198 1.00 49.16 95 GLU A CA 1
ATOM 740 C C . GLU A 1 95 ? -11.083 -17.059 -1.811 1.00 49.16 95 GLU A C 1
ATOM 742 O O . GLU A 1 95 ? -11.647 -18.094 -2.164 1.00 49.16 95 GLU A O 1
ATOM 747 N N . LYS A 1 96 ? -9.777 -16.874 -2.015 1.00 54.91 96 LYS A N 1
ATOM 748 C CA . LYS A 1 96 ? -8.859 -17.961 -2.360 1.00 54.91 96 LYS A CA 1
ATOM 749 C C . LYS A 1 96 ? -7.670 -17.923 -1.421 1.00 54.91 96 LYS A C 1
ATOM 751 O O . LYS A 1 96 ? -6.915 -16.950 -1.417 1.00 54.91 96 LYS A O 1
ATOM 756 N N . ASP A 1 97 ? -7.500 -19.005 -0.673 1.00 60.22 97 ASP A N 1
ATOM 757 C CA . ASP A 1 97 ? -6.402 -19.158 0.271 1.00 60.22 97 ASP A CA 1
ATOM 758 C C . ASP A 1 97 ? -5.061 -18.940 -0.433 1.00 60.22 97 ASP A C 1
ATOM 760 O O . ASP A 1 97 ? -4.710 -19.626 -1.399 1.00 60.22 97 ASP A O 1
ATOM 764 N N . GLY A 1 98 ? -4.294 -17.967 0.059 1.00 65.25 98 GLY A N 1
ATOM 765 C CA . GLY A 1 98 ? -2.930 -17.747 -0.414 1.00 65.25 98 GLY A CA 1
ATOM 766 C C . GLY A 1 98 ? -2.759 -16.944 -1.681 1.00 65.25 98 GLY A C 1
ATOM 767 O O . GLY A 1 98 ? -1.651 -16.890 -2.220 1.00 65.25 98 GLY A O 1
ATOM 768 N N . LEU A 1 99 ? -3.831 -16.307 -2.131 1.00 72.88 99 LEU A N 1
ATOM 769 C CA . LEU A 1 99 ? -3.772 -15.288 -3.156 1.00 72.88 99 LEU A CA 1
ATOM 770 C C . LEU A 1 99 ? -3.111 -14.017 -2.603 1.00 72.88 99 LEU A C 1
ATOM 772 O O . LEU A 1 99 ? -3.544 -13.455 -1.601 1.00 72.88 99 LEU A O 1
ATOM 776 N N . ILE A 1 100 ? -2.064 -13.551 -3.276 1.00 75.12 100 ILE A N 1
ATOM 777 C CA . ILE A 1 100 ? -1.355 -12.307 -2.978 1.00 75.12 100 ILE A CA 1
ATOM 778 C C . ILE A 1 100 ? -1.819 -11.262 -3.990 1.00 75.12 100 ILE A C 1
ATOM 780 O O . ILE A 1 100 ? -1.520 -11.355 -5.185 1.00 75.12 100 ILE A O 1
ATOM 784 N N . SER A 1 101 ? -2.549 -10.255 -3.507 1.00 77.12 101 SER A N 1
ATOM 785 C CA . SER A 1 101 ? -2.909 -9.092 -4.320 1.00 77.12 101 SER A CA 1
ATOM 786 C C . SER A 1 101 ? -1.652 -8.311 -4.735 1.00 77.12 101 SER A C 1
ATOM 788 O O . SER A 1 101 ? -0.611 -8.377 -4.077 1.00 77.12 101 SER A O 1
ATOM 790 N N . GLU A 1 102 ? -1.721 -7.536 -5.819 1.00 78.31 102 GLU A N 1
ATOM 791 C CA . GLU A 1 102 ? -0.587 -6.697 -6.240 1.00 78.31 102 GLU A CA 1
ATOM 792 C C . GLU A 1 102 ? -0.170 -5.708 -5.140 1.00 78.31 102 GLU A C 1
ATOM 794 O O . GLU A 1 102 ? 1.009 -5.409 -4.969 1.00 78.31 102 GLU A O 1
ATOM 799 N N . SER A 1 103 ? -1.133 -5.264 -4.334 1.00 77.44 103 SER A N 1
ATOM 800 C CA . SER A 1 103 ? -0.886 -4.420 -3.174 1.00 77.44 103 SER A CA 1
ATOM 801 C C . SER A 1 103 ? -0.340 -5.206 -1.964 1.00 77.44 103 SER A C 1
ATOM 803 O O . SER A 1 103 ? 0.560 -4.711 -1.286 1.00 77.44 103 SER A O 1
ATOM 805 N N . ALA A 1 104 ? -0.792 -6.449 -1.737 1.00 79.50 104 ALA A N 1
ATOM 806 C CA . ALA A 1 104 ? -0.277 -7.371 -0.707 1.00 79.50 104 ALA A CA 1
ATOM 807 C C . ALA A 1 104 ? 1.214 -7.640 -0.881 1.00 79.50 104 ALA A C 1
ATOM 809 O O . ALA A 1 104 ? 1.968 -7.800 0.080 1.00 79.50 104 ALA A O 1
ATOM 810 N N . ASN A 1 105 ? 1.630 -7.741 -2.146 1.00 85.06 105 ASN A N 1
ATOM 811 C CA . ASN A 1 105 ? 2.972 -8.130 -2.537 1.00 85.06 105 ASN A CA 1
ATOM 812 C C . ASN A 1 105 ? 4.033 -7.270 -1.837 1.00 85.06 105 ASN A C 1
ATOM 814 O O . ASN A 1 105 ? 5.035 -7.793 -1.360 1.00 85.06 105 ASN A O 1
ATOM 818 N N . PHE A 1 106 ? 3.790 -5.968 -1.681 1.00 85.88 106 PHE A N 1
ATOM 819 C CA . PHE A 1 106 ? 4.730 -5.082 -0.998 1.00 85.88 106 PHE A CA 1
ATOM 820 C C . PHE A 1 106 ? 4.944 -5.448 0.480 1.00 85.88 106 PHE A C 1
ATOM 822 O O . PHE A 1 106 ? 6.071 -5.373 0.972 1.00 85.88 106 PHE A O 1
ATOM 829 N N . LEU A 1 107 ? 3.903 -5.913 1.179 1.00 85.00 107 LEU A N 1
ATOM 830 C CA . LEU A 1 107 ? 4.035 -6.431 2.543 1.00 85.00 107 LEU A CA 1
ATOM 831 C C . LEU A 1 107 ? 4.852 -7.728 2.565 1.00 85.00 107 LEU A C 1
ATOM 833 O O . LEU A 1 107 ? 5.735 -7.895 3.406 1.00 85.00 107 LEU A O 1
ATOM 837 N N . VAL A 1 108 ? 4.599 -8.628 1.615 1.00 84.88 108 VAL A N 1
ATOM 838 C CA . VAL A 1 108 ? 5.311 -9.909 1.484 1.00 84.88 108 VAL A CA 1
ATOM 839 C C . VAL A 1 108 ? 6.796 -9.675 1.206 1.00 84.88 108 VAL A C 1
ATOM 841 O O . VAL A 1 108 ? 7.640 -10.258 1.884 1.00 84.88 108 VAL A O 1
ATOM 844 N N . LEU A 1 109 ? 7.128 -8.769 0.281 1.00 86.56 109 LEU A N 1
ATOM 845 C CA . LEU A 1 109 ? 8.502 -8.344 -0.008 1.00 86.56 109 LEU A CA 1
ATOM 846 C C . LEU A 1 109 ? 9.209 -7.822 1.249 1.00 86.56 109 LEU A C 1
ATOM 848 O O . LEU A 1 109 ? 10.358 -8.181 1.500 1.00 86.56 109 LEU A O 1
ATOM 852 N N . ARG A 1 110 ? 8.517 -7.033 2.077 1.00 85.94 110 ARG A N 1
ATOM 853 C CA . ARG A 1 110 ? 9.055 -6.499 3.338 1.00 85.94 110 ARG A CA 1
ATOM 854 C C . ARG A 1 110 ? 9.284 -7.568 4.396 1.00 85.94 110 ARG A C 1
ATOM 856 O O . ARG A 1 110 ? 10.315 -7.535 5.068 1.00 85.94 110 ARG A O 1
ATOM 863 N N . VAL A 1 111 ? 8.373 -8.532 4.522 1.00 84.81 111 VAL A N 1
ATOM 864 C CA . VAL A 1 111 ? 8.550 -9.695 5.406 1.00 84.81 111 VAL A CA 1
ATOM 865 C C . VAL A 1 111 ? 9.753 -10.529 4.952 1.00 84.81 111 VAL A C 1
ATOM 867 O O . VAL A 1 111 ? 10.607 -10.853 5.775 1.00 84.81 111 VAL A O 1
ATOM 870 N N . MET A 1 112 ? 9.882 -10.809 3.650 1.00 84.88 112 MET A N 1
ATOM 871 C CA . MET A 1 112 ? 11.038 -11.529 3.092 1.00 84.88 112 MET A CA 1
ATOM 872 C C . MET A 1 112 ? 12.349 -10.771 3.331 1.00 84.88 112 MET A C 1
ATOM 874 O O . MET A 1 112 ? 13.332 -11.353 3.788 1.00 84.88 112 MET A O 1
ATOM 878 N N . ALA A 1 113 ? 12.350 -9.455 3.105 1.00 83.56 113 ALA A N 1
ATOM 879 C CA . ALA A 1 113 ? 13.510 -8.609 3.355 1.00 83.56 113 ALA A CA 1
ATOM 880 C C . ALA A 1 113 ? 13.901 -8.570 4.837 1.00 83.56 113 ALA A C 1
ATOM 882 O O . ALA A 1 113 ? 15.084 -8.620 5.163 1.00 83.56 113 ALA A O 1
ATOM 883 N N . ARG A 1 114 ? 12.918 -8.531 5.747 1.00 81.31 114 ARG A N 1
ATOM 884 C CA . ARG A 1 114 ? 13.149 -8.585 7.200 1.00 81.31 114 ARG A CA 1
ATOM 885 C C . ARG A 1 114 ? 13.789 -9.891 7.627 1.00 81.31 114 ARG A C 1
ATOM 887 O O . ARG A 1 114 ? 14.723 -9.877 8.420 1.00 81.31 114 ARG A O 1
ATOM 894 N N . ARG A 1 115 ? 13.289 -11.004 7.099 1.00 81.12 115 ARG A N 1
ATOM 895 C CA . ARG A 1 115 ? 13.819 -12.335 7.396 1.00 81.12 115 ARG A CA 1
ATOM 896 C C . ARG A 1 115 ? 15.186 -12.581 6.755 1.00 81.12 115 ARG A C 1
ATOM 898 O O . ARG A 1 115 ? 15.796 -13.601 7.062 1.00 81.12 115 ARG A O 1
ATOM 905 N N . GLN A 1 116 ? 15.625 -11.703 5.843 1.00 77.44 116 GLN A N 1
ATOM 906 C CA . GLN A 1 116 ? 16.818 -11.868 5.001 1.00 77.44 116 GLN A CA 1
ATOM 907 C C . GLN A 1 116 ? 16.888 -13.261 4.354 1.00 77.44 116 GLN A C 1
ATOM 909 O O . GLN A 1 116 ? 17.956 -13.818 4.115 1.00 77.44 116 GLN A O 1
ATOM 914 N N . SER A 1 117 ? 15.723 -13.851 4.099 1.00 77.88 117 SER A N 1
ATOM 915 C CA . SER A 1 117 ? 15.586 -15.215 3.616 1.00 77.88 117 SER A CA 1
ATOM 916 C C . SER A 1 117 ? 14.300 -15.341 2.818 1.00 77.88 117 SER A C 1
ATOM 918 O O . SER A 1 117 ? 13.275 -14.723 3.120 1.00 77.88 117 SER A O 1
ATOM 920 N N . LEU A 1 118 ? 14.375 -16.149 1.766 1.00 79.56 118 LEU A N 1
ATOM 921 C CA . LEU A 1 118 ? 13.212 -16.562 1.002 1.00 79.56 118 LEU A CA 1
ATOM 922 C C . LEU A 1 118 ? 12.743 -17.927 1.511 1.00 79.56 118 LEU A C 1
ATOM 924 O O . LEU A 1 118 ? 13.582 -18.778 1.820 1.00 79.56 118 LEU A O 1
ATOM 928 N N . PRO A 1 119 ? 11.426 -18.172 1.579 1.00 76.75 119 PRO A N 1
ATOM 929 C CA . PRO A 1 119 ? 10.921 -19.510 1.846 1.00 76.75 119 PRO A CA 1
ATOM 930 C C . PRO A 1 119 ? 11.366 -20.482 0.745 1.00 76.75 119 PRO A C 1
ATOM 932 O O . PRO A 1 119 ? 11.559 -20.100 -0.413 1.00 76.75 119 PRO A O 1
ATOM 935 N N . GLN A 1 120 ? 11.505 -21.758 1.105 1.00 71.31 120 GLN A N 1
ATOM 936 C CA . GLN A 1 120 ? 11.821 -22.815 0.150 1.00 71.31 120 GLN A CA 1
ATOM 937 C C . GLN A 1 120 ? 10.694 -22.900 -0.891 1.00 71.31 120 GLN A C 1
ATOM 939 O O . GLN A 1 120 ? 9.544 -23.138 -0.532 1.00 71.31 120 GLN A O 1
ATOM 944 N N . ASN A 1 121 ? 11.023 -22.676 -2.168 1.00 75.56 121 ASN A N 1
ATOM 945 C CA . ASN A 1 121 ? 10.061 -22.486 -3.263 1.00 75.56 121 ASN A CA 1
ATOM 946 C C . ASN A 1 121 ? 9.127 -21.287 -3.025 1.00 75.56 121 ASN A C 1
ATOM 948 O O . ASN A 1 121 ? 7.925 -21.466 -2.836 1.00 75.56 121 ASN A O 1
ATOM 952 N N . ALA A 1 122 ? 9.680 -20.069 -3.041 1.00 82.12 122 ALA A N 1
ATOM 953 C CA . ALA A 1 122 ? 8.947 -18.806 -2.911 1.00 82.12 122 ALA A CA 1
ATOM 954 C C . ALA A 1 122 ? 8.014 -18.542 -4.111 1.00 82.12 122 ALA A C 1
ATOM 956 O O . ALA A 1 122 ? 8.252 -17.655 -4.927 1.00 82.12 122 ALA A O 1
ATOM 957 N N . ILE A 1 123 ? 6.968 -19.358 -4.225 1.00 83.88 123 ILE A N 1
ATOM 958 C CA . ILE A 1 123 ? 5.960 -19.361 -5.279 1.00 83.88 123 ILE A CA 1
ATOM 959 C C . ILE A 1 123 ? 4.608 -19.139 -4.613 1.00 83.88 123 ILE A C 1
ATOM 961 O O . ILE A 1 123 ? 4.221 -19.889 -3.715 1.00 83.88 123 ILE A O 1
ATOM 965 N N . PHE A 1 124 ? 3.880 -18.127 -5.065 1.00 82.12 124 PHE A N 1
ATOM 966 C CA . PHE A 1 124 ? 2.593 -17.752 -4.484 1.00 82.12 124 PHE A CA 1
ATOM 967 C C . PHE A 1 124 ? 1.549 -17.502 -5.563 1.00 82.12 124 PHE A C 1
ATOM 969 O O . PHE A 1 124 ? 1.897 -17.118 -6.677 1.00 82.12 124 PHE A O 1
ATOM 976 N N . LEU A 1 125 ? 0.269 -17.690 -5.236 1.00 82.19 125 LEU A N 1
ATOM 977 C CA . LEU A 1 125 ? -0.816 -17.304 -6.135 1.00 82.19 125 LEU A CA 1
ATOM 978 C C . LEU A 1 125 ? -0.899 -15.780 -6.205 1.00 82.19 125 LEU A C 1
ATOM 980 O O . LEU A 1 125 ? -0.747 -15.095 -5.197 1.00 82.19 125 LEU A O 1
ATOM 984 N N . SER A 1 126 ? -1.143 -15.242 -7.390 1.00 81.44 126 SER A N 1
ATOM 985 C CA . SER A 1 126 ? -1.259 -13.806 -7.624 1.00 81.44 126 SER A CA 1
ATOM 986 C C . SER A 1 126 ? -2.129 -13.517 -8.841 1.00 81.44 126 SER A C 1
ATOM 988 O O . SER A 1 126 ? -2.654 -14.440 -9.455 1.00 81.44 126 SER A O 1
ATOM 990 N N . PHE A 1 127 ? -2.232 -12.247 -9.217 1.00 78.12 127 PHE A N 1
ATOM 991 C CA . PHE A 1 127 ? -2.801 -11.831 -10.494 1.00 78.12 127 PHE A CA 1
ATOM 992 C C . PHE A 1 127 ? -1.703 -11.478 -11.502 1.00 78.12 127 PHE A C 1
ATOM 994 O O . PHE A 1 127 ? -0.650 -10.966 -11.107 1.00 78.12 127 PHE A O 1
ATOM 1001 N N . ASP A 1 128 ? -1.940 -11.770 -12.781 1.00 75.81 128 ASP A N 1
ATOM 1002 C CA . ASP A 1 128 ? -1.190 -11.174 -13.888 1.00 75.81 128 ASP A CA 1
ATOM 1003 C C . ASP A 1 128 ? -1.725 -9.767 -14.232 1.00 75.81 128 ASP A C 1
ATOM 1005 O O . ASP A 1 128 ? -2.599 -9.233 -13.541 1.00 75.81 128 ASP A O 1
ATOM 1009 N N . SER A 1 129 ? -1.173 -9.139 -15.275 1.00 72.56 129 SER A N 1
ATOM 1010 C CA . SER A 1 129 ? -1.606 -7.812 -15.742 1.00 72.56 129 SER A CA 1
ATOM 1011 C C . SER A 1 129 ? -3.066 -7.769 -16.189 1.00 72.56 129 SER A C 1
ATOM 1013 O O . SER A 1 129 ? -3.696 -6.717 -16.100 1.00 72.56 129 SER A O 1
ATOM 1015 N N . ASP A 1 130 ? -3.604 -8.909 -16.612 1.00 75.19 130 ASP A N 1
ATOM 1016 C CA . ASP A 1 130 ? -4.960 -9.055 -17.133 1.00 75.19 130 ASP A CA 1
ATOM 1017 C C . ASP A 1 130 ? -5.942 -9.515 -16.039 1.00 75.19 130 ASP A C 1
ATOM 1019 O O . ASP A 1 130 ? -7.094 -9.835 -16.321 1.00 75.19 130 ASP A O 1
ATOM 1023 N N . GLN A 1 131 ? -5.504 -9.513 -14.772 1.00 74.19 131 GLN A N 1
ATOM 1024 C CA . GLN A 1 131 ? -6.268 -9.933 -13.593 1.00 74.19 131 GLN A CA 1
ATOM 1025 C C . GLN A 1 131 ? -6.629 -11.427 -13.570 1.00 74.19 131 GLN A C 1
ATOM 1027 O O . GLN A 1 131 ? -7.493 -11.850 -12.794 1.00 74.19 131 GLN A O 1
ATOM 1032 N N . HIS A 1 132 ? -5.940 -12.263 -14.347 1.00 78.00 132 HIS A N 1
ATOM 1033 C CA . HIS A 1 132 ? -6.075 -13.709 -14.234 1.00 78.00 132 HIS A CA 1
ATOM 1034 C C . HIS A 1 132 ? -5.223 -14.239 -13.086 1.00 78.00 132 HIS A C 1
ATOM 1036 O O . HIS A 1 132 ? -4.117 -13.766 -12.816 1.00 78.00 132 HIS A O 1
ATOM 1042 N N . VAL A 1 133 ? -5.740 -15.260 -12.401 1.00 80.12 133 VAL A N 1
ATOM 1043 C CA . VAL A 1 133 ? -4.997 -15.934 -11.336 1.00 80.12 133 VAL A CA 1
ATOM 1044 C C . VAL A 1 133 ? -3.823 -16.700 -11.947 1.00 80.12 133 VAL A C 1
ATOM 1046 O O . VAL A 1 133 ? -4.017 -17.592 -12.770 1.00 80.12 133 VAL A O 1
ATOM 1049 N N . CYS A 1 134 ? -2.615 -16.384 -11.498 1.00 81.75 134 CYS A N 1
ATOM 1050 C CA . CYS A 1 134 ? -1.359 -16.997 -11.913 1.00 81.75 134 CYS A CA 1
ATOM 1051 C C . CYS A 1 134 ? -0.500 -17.356 -10.689 1.00 81.75 134 CYS A C 1
ATOM 1053 O O . CYS A 1 134 ? -0.870 -17.072 -9.547 1.00 81.75 134 CYS A O 1
ATOM 1055 N N . THR A 1 135 ? 0.659 -17.979 -10.907 1.00 85.06 135 THR A N 1
ATOM 1056 C CA . THR A 1 135 ? 1.676 -18.129 -9.855 1.00 85.06 135 THR A CA 1
ATOM 1057 C C . THR A 1 135 ? 2.793 -17.115 -10.053 1.00 85.06 135 THR A C 1
ATOM 1059 O O . THR A 1 135 ? 3.202 -16.862 -11.174 1.00 85.06 135 THR A O 1
ATOM 1062 N N . SER A 1 136 ? 3.304 -16.522 -8.982 1.00 85.75 136 SER A N 1
ATOM 1063 C CA . SER A 1 136 ? 4.469 -15.637 -9.011 1.00 85.75 136 SER A CA 1
ATOM 1064 C C . SER A 1 136 ? 5.618 -16.259 -8.240 1.00 85.75 136 SER A C 1
ATOM 1066 O O . SER A 1 136 ? 5.449 -16.618 -7.074 1.00 85.75 136 SER A O 1
ATOM 1068 N N . THR A 1 137 ? 6.784 -16.328 -8.876 1.00 87.56 137 THR A N 1
ATOM 1069 C CA . THR A 1 137 ? 8.028 -16.825 -8.278 1.00 87.56 137 THR A CA 1
ATOM 1070 C C . THR A 1 137 ? 8.914 -15.660 -7.851 1.00 87.56 137 THR A C 1
ATOM 1072 O O . THR A 1 137 ? 9.077 -14.699 -8.605 1.00 87.56 137 THR A O 1
ATOM 1075 N N . TYR A 1 138 ? 9.504 -15.757 -6.659 1.00 87.88 138 TYR A N 1
ATOM 1076 C CA . TYR A 1 138 ? 10.369 -14.735 -6.072 1.00 87.88 138 TYR A CA 1
ATOM 1077 C C . TYR A 1 138 ? 11.804 -15.236 -5.934 1.00 87.88 138 TYR A C 1
ATOM 1079 O O . TYR A 1 138 ? 12.041 -16.367 -5.509 1.00 87.88 138 TYR A O 1
ATOM 1087 N N . TYR A 1 139 ? 12.768 -14.376 -6.256 1.00 85.06 139 TYR A N 1
ATOM 1088 C CA . TYR A 1 139 ? 14.195 -14.672 -6.129 1.00 85.06 139 TYR A CA 1
ATOM 1089 C C . TYR A 1 139 ? 14.993 -13.437 -5.706 1.00 85.06 139 TYR A C 1
ATOM 1091 O O . TYR A 1 139 ? 14.671 -12.306 -6.075 1.00 85.06 139 TYR A O 1
ATOM 1099 N N . ILE A 1 140 ? 16.050 -13.663 -4.922 1.00 82.94 140 ILE A N 1
ATOM 1100 C CA . ILE A 1 140 ? 17.052 -12.644 -4.593 1.00 82.94 140 ILE A CA 1
ATOM 1101 C C . ILE A 1 140 ? 18.090 -12.634 -5.712 1.00 82.94 140 ILE A C 1
ATOM 1103 O O . ILE A 1 140 ? 18.600 -13.685 -6.105 1.00 82.94 140 ILE A O 1
ATOM 1107 N N . ILE A 1 141 ? 18.438 -11.448 -6.205 1.00 79.88 141 ILE A N 1
ATOM 1108 C CA . ILE A 1 141 ? 19.451 -11.307 -7.254 1.00 79.88 141 ILE A CA 1
ATOM 1109 C C . ILE A 1 141 ? 20.827 -11.110 -6.610 1.00 79.88 141 ILE A C 1
ATOM 1111 O O . ILE A 1 141 ? 21.274 -9.993 -6.353 1.00 79.88 141 ILE A O 1
ATOM 1115 N N . ILE A 1 142 ? 21.507 -12.229 -6.354 1.00 66.75 142 ILE A N 1
ATOM 1116 C CA . ILE A 1 142 ? 22.786 -12.264 -5.627 1.00 66.75 142 ILE A CA 1
ATOM 1117 C C . ILE A 1 142 ? 23.912 -11.547 -6.390 1.00 66.75 142 ILE A C 1
ATOM 1119 O O . ILE A 1 142 ? 24.725 -10.865 -5.774 1.00 66.75 142 ILE A O 1
ATOM 1123 N N . TRP A 1 143 ? 23.957 -11.621 -7.727 1.00 62.34 143 TRP A N 1
ATOM 1124 C CA . TRP A 1 143 ? 25.006 -10.924 -8.489 1.00 62.34 143 TRP A CA 1
ATOM 1125 C C . TRP A 1 143 ? 24.907 -9.394 -8.358 1.00 62.34 143 TRP A C 1
ATOM 1127 O O . TRP A 1 143 ? 25.927 -8.710 -8.350 1.00 62.34 143 TRP A O 1
ATOM 1137 N N . PHE A 1 144 ? 23.691 -8.852 -8.213 1.00 61.91 144 PHE A N 1
ATOM 1138 C CA . PHE A 1 144 ? 23.463 -7.410 -8.081 1.00 61.91 144 PHE A CA 1
ATOM 1139 C C . PHE A 1 144 ? 23.883 -6.905 -6.694 1.00 61.91 144 PHE A C 1
ATOM 1141 O O . PHE A 1 144 ? 24.475 -5.829 -6.583 1.00 61.91 144 PHE A O 1
ATOM 1148 N N . LEU A 1 145 ? 23.667 -7.726 -5.656 1.00 58.88 145 LEU A N 1
ATOM 1149 C CA . LEU A 1 145 ? 24.215 -7.499 -4.313 1.00 58.88 145 LEU A CA 1
ATOM 1150 C C . LEU A 1 145 ? 25.751 -7.411 -4.323 1.00 58.88 145 LEU A C 1
ATOM 1152 O O . LEU A 1 145 ? 26.317 -6.628 -3.567 1.00 58.88 145 LEU A O 1
ATOM 1156 N N . ALA A 1 146 ? 26.417 -8.184 -5.187 1.00 54.69 146 ALA A N 1
ATOM 1157 C CA . ALA A 1 146 ? 27.876 -8.270 -5.238 1.00 54.69 146 ALA A CA 1
ATOM 1158 C C . ALA A 1 146 ? 28.561 -7.176 -6.083 1.00 54.69 146 ALA A C 1
ATOM 1160 O O . ALA A 1 146 ? 29.702 -6.827 -5.797 1.00 54.69 146 ALA A O 1
ATOM 1161 N N . GLN A 1 147 ? 27.913 -6.657 -7.135 1.00 54.81 147 GLN A N 1
ATOM 1162 C CA . GLN A 1 147 ? 28.569 -5.753 -8.098 1.00 54.81 147 GLN A CA 1
ATOM 1163 C C . GLN A 1 147 ? 28.270 -4.262 -7.915 1.00 54.81 147 GLN A C 1
ATOM 1165 O O . GLN A 1 147 ? 29.122 -3.448 -8.264 1.00 54.81 147 GLN A O 1
ATOM 1170 N N . LEU A 1 148 ? 27.086 -3.879 -7.424 1.00 51.47 148 LEU A N 1
ATOM 1171 C CA . LEU A 1 148 ? 26.630 -2.480 -7.519 1.00 51.47 148 LEU A CA 1
ATOM 1172 C C . LEU A 1 148 ? 25.937 -1.932 -6.269 1.00 51.47 148 LEU A C 1
ATOM 1174 O O . LEU A 1 148 ? 25.829 -0.715 -6.141 1.00 51.47 148 LEU A O 1
ATOM 1178 N N . CYS A 1 149 ? 25.469 -2.774 -5.343 1.00 54.34 149 CYS A N 1
ATOM 1179 C CA . CYS A 1 149 ? 24.643 -2.309 -4.227 1.00 54.34 149 CYS A CA 1
ATOM 1180 C C . CYS A 1 149 ? 24.833 -3.141 -2.950 1.00 54.34 149 CYS A C 1
ATOM 1182 O O . CYS A 1 149 ? 24.028 -4.015 -2.649 1.00 54.34 149 CYS A O 1
ATOM 1184 N N . HIS A 1 150 ? 25.825 -2.785 -2.124 1.00 58.75 150 HIS A N 1
ATOM 1185 C CA . HIS A 1 150 ? 25.914 -3.278 -0.736 1.00 58.75 150 HIS A CA 1
ATOM 1186 C C . HIS A 1 150 ? 24.796 -2.727 0.171 1.00 58.75 150 HIS A C 1
ATOM 1188 O O . HIS A 1 150 ? 24.584 -3.219 1.276 1.00 58.75 150 HIS A O 1
ATOM 1194 N N . TRP A 1 151 ? 24.086 -1.694 -0.293 1.00 61.25 151 TRP A N 1
ATOM 1195 C CA . TRP A 1 151 ? 23.120 -0.922 0.485 1.00 61.25 151 TRP A CA 1
ATOM 1196 C C . TRP A 1 151 ? 21.668 -1.126 0.050 1.00 61.25 151 TRP A C 1
ATOM 1198 O O . TRP A 1 151 ? 20.830 -0.335 0.458 1.00 61.25 151 TRP A O 1
ATOM 1208 N N . LEU A 1 152 ? 21.351 -2.119 -0.788 1.00 71.88 152 LEU A N 1
ATOM 1209 C CA . LEU A 1 152 ? 19.978 -2.425 -1.218 1.00 71.88 152 LEU A CA 1
ATOM 1210 C C . LEU A 1 152 ? 19.767 -3.935 -1.282 1.00 71.88 152 LEU A C 1
ATOM 1212 O O . LEU A 1 152 ? 20.682 -4.660 -1.651 1.00 71.88 152 LEU A O 1
ATOM 1216 N N . LEU A 1 153 ? 18.556 -4.402 -0.974 1.00 79.62 153 LEU A N 1
ATOM 1217 C CA . LEU A 1 153 ? 18.150 -5.793 -1.159 1.00 79.62 153 LEU A CA 1
ATOM 1218 C C . LEU A 1 153 ? 17.278 -5.918 -2.425 1.00 79.62 153 LEU A C 1
ATOM 1220 O O . LEU A 1 153 ? 16.117 -5.496 -2.395 1.00 79.62 153 LEU A O 1
ATOM 1224 N N . PRO A 1 154 ? 17.809 -6.472 -3.534 1.00 80.19 154 PRO A N 1
ATOM 1225 C CA . PRO A 1 154 ? 17.070 -6.649 -4.774 1.00 80.19 154 PRO A CA 1
ATOM 1226 C C . PRO A 1 154 ? 16.267 -7.955 -4.749 1.00 80.19 154 PRO A C 1
ATOM 1228 O O . PRO A 1 154 ? 16.830 -9.055 -4.708 1.00 80.19 154 PRO A O 1
ATOM 1231 N N . LEU A 1 155 ? 14.943 -7.834 -4.813 1.00 82.94 155 LEU A N 1
ATOM 1232 C CA . LEU A 1 155 ? 14.018 -8.950 -5.001 1.00 82.94 155 LEU A CA 1
ATOM 1233 C C . LEU A 1 155 ? 13.372 -8.847 -6.374 1.00 82.94 155 LEU A C 1
ATOM 1235 O O . LEU A 1 155 ? 12.868 -7.794 -6.765 1.00 82.94 155 LEU A O 1
ATOM 1239 N N . SER A 1 156 ? 13.319 -9.962 -7.088 1.00 84.81 156 SER A N 1
ATOM 1240 C CA . SER A 1 156 ? 12.581 -10.045 -8.337 1.00 84.81 156 SER A CA 1
ATOM 1241 C C . SER A 1 156 ? 11.357 -10.928 -8.200 1.00 84.81 156 SER A C 1
ATOM 1243 O O . SER A 1 156 ? 11.371 -11.911 -7.459 1.00 84.81 156 SER A O 1
ATOM 1245 N N . ARG A 1 157 ? 10.304 -10.546 -8.921 1.00 84.50 157 ARG A N 1
ATOM 1246 C CA . ARG A 1 157 ? 9.050 -11.279 -9.046 1.00 84.50 157 ARG A CA 1
ATOM 1247 C C . ARG A 1 157 ? 8.817 -11.590 -10.518 1.00 84.50 157 ARG A C 1
ATOM 1249 O O . ARG A 1 157 ? 8.810 -10.672 -11.341 1.00 84.50 157 ARG A O 1
ATOM 1256 N N . SER A 1 158 ? 8.573 -12.862 -10.810 1.00 83.75 158 SER A N 1
ATOM 1257 C CA . SER A 1 158 ? 8.239 -13.354 -12.145 1.00 83.75 158 SER A CA 1
ATOM 1258 C C . SER A 1 158 ? 6.900 -14.101 -12.116 1.00 83.75 158 SER A C 1
ATOM 1260 O O . SER A 1 158 ? 6.828 -15.192 -11.537 1.00 83.75 158 SER A O 1
ATOM 1262 N N . PRO A 1 159 ? 5.821 -13.515 -12.667 1.00 77.56 159 PRO A N 1
ATOM 1263 C CA . PRO A 1 159 ? 4.545 -14.196 -12.851 1.00 77.56 159 PRO A CA 1
ATOM 1264 C C . PRO A 1 159 ? 4.643 -15.253 -13.959 1.00 77.56 159 PRO A C 1
ATOM 1266 O O . PRO A 1 159 ? 5.169 -14.997 -15.041 1.00 77.56 159 PRO A O 1
ATOM 1269 N N . THR A 1 160 ? 4.089 -16.437 -13.721 1.00 74.44 160 THR A N 1
ATOM 1270 C CA . THR A 1 160 ? 3.891 -17.475 -14.732 1.00 74.44 160 THR A CA 1
ATOM 1271 C C . THR A 1 160 ? 2.700 -17.080 -15.596 1.00 74.44 160 THR A C 1
ATOM 1273 O O . THR A 1 160 ? 1.550 -17.278 -15.202 1.00 74.44 160 THR A O 1
ATOM 1276 N N . THR A 1 161 ? 2.967 -16.490 -16.754 1.00 65.62 161 THR A N 1
ATOM 1277 C CA . THR A 1 161 ? 1.926 -16.084 -17.708 1.00 65.62 161 THR A CA 1
ATOM 1278 C C . THR A 1 161 ? 1.938 -17.015 -18.916 1.00 65.62 161 THR A C 1
ATOM 1280 O O . THR A 1 161 ? 3.004 -17.497 -19.296 1.00 65.62 161 THR A O 1
ATOM 1283 N N . ASN A 1 162 ? 0.786 -17.205 -19.562 1.00 59.34 162 ASN A N 1
ATOM 1284 C CA . ASN A 1 162 ? 0.723 -17.825 -20.893 1.00 59.34 162 ASN A CA 1
ATOM 1285 C C . ASN A 1 162 ? 1.077 -16.835 -22.024 1.00 59.34 162 ASN A C 1
ATOM 1287 O O . ASN A 1 162 ? 1.020 -17.208 -23.192 1.00 59.34 162 ASN A O 1
ATOM 1291 N N . ALA A 1 163 ? 1.393 -15.577 -21.697 1.00 59.03 163 ALA A N 1
ATOM 1292 C CA . ALA A 1 163 ? 1.772 -14.561 -22.668 1.00 59.03 163 ALA A CA 1
ATOM 1293 C C . ALA A 1 163 ? 3.219 -14.761 -23.152 1.00 59.03 163 ALA A C 1
ATOM 1295 O O . ALA A 1 163 ? 4.074 -15.259 -22.418 1.00 59.03 163 ALA A O 1
ATOM 1296 N N . GLU A 1 164 ? 3.501 -14.324 -24.383 1.00 52.97 164 GLU A N 1
ATOM 1297 C CA . GLU A 1 164 ? 4.808 -14.472 -25.048 1.00 52.97 164 GLU A CA 1
ATOM 1298 C C . GLU A 1 164 ? 5.959 -13.739 -24.327 1.00 52.97 164 GLU A C 1
ATOM 1300 O O . GLU A 1 164 ? 7.125 -14.057 -24.549 1.00 52.97 164 GLU A O 1
ATOM 1305 N N . SER A 1 165 ? 5.650 -12.791 -23.432 1.00 59.16 165 SER A N 1
ATOM 1306 C CA . SER A 1 165 ? 6.631 -12.063 -22.622 1.00 59.16 165 SER A CA 1
ATOM 1307 C C . SER A 1 165 ? 6.094 -11.802 -21.205 1.00 59.16 165 SER A C 1
ATOM 1309 O O . SER A 1 165 ? 5.321 -10.859 -21.016 1.00 59.16 165 SER A O 1
ATOM 1311 N N . PRO A 1 166 ? 6.497 -12.584 -20.186 1.00 63.41 166 PRO A N 1
ATOM 1312 C CA . PRO A 1 166 ? 6.070 -12.349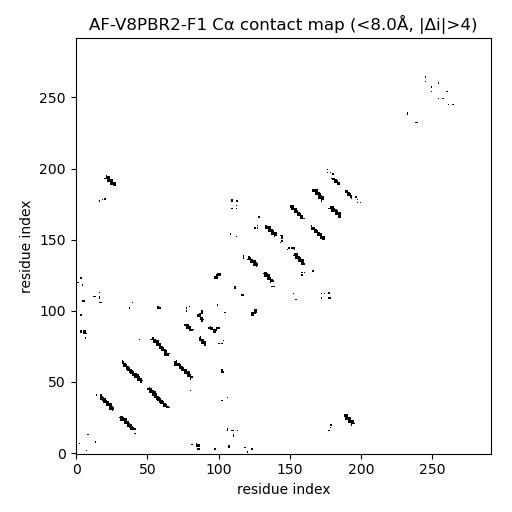 -18.811 1.00 63.41 166 PRO A CA 1
ATOM 1313 C C . PRO A 1 166 ? 6.608 -11.011 -18.290 1.00 63.41 166 PRO A C 1
ATOM 1315 O O . PRO A 1 166 ? 7.794 -10.697 -18.422 1.00 63.41 166 PRO A O 1
ATOM 1318 N N . ILE A 1 167 ? 5.736 -10.226 -17.657 1.00 72.56 167 ILE A N 1
ATOM 1319 C CA . ILE A 1 167 ? 6.115 -8.951 -17.045 1.00 72.56 167 ILE A CA 1
ATOM 1320 C C . ILE A 1 167 ? 6.849 -9.231 -15.732 1.00 72.56 167 ILE A C 1
ATOM 1322 O O . ILE A 1 167 ? 6.240 -9.592 -14.725 1.00 72.56 167 ILE A O 1
ATOM 1326 N N . ASN A 1 168 ? 8.167 -9.043 -15.739 1.00 82.06 168 ASN A N 1
ATOM 1327 C CA . ASN A 1 168 ? 9.001 -9.211 -14.553 1.00 82.06 168 ASN A CA 1
ATOM 1328 C C . ASN A 1 168 ? 9.200 -7.874 -13.839 1.00 82.06 168 ASN A C 1
ATOM 1330 O O . ASN A 1 168 ? 9.430 -6.843 -14.474 1.00 82.06 168 ASN A O 1
ATOM 1334 N N . PHE A 1 169 ? 9.181 -7.903 -12.509 1.00 85.44 169 PHE A N 1
ATOM 1335 C CA . PHE A 1 169 ? 9.453 -6.728 -11.687 1.00 85.44 169 PHE A CA 1
ATOM 1336 C C . PHE A 1 169 ? 10.705 -6.926 -10.837 1.00 85.44 169 PHE A C 1
ATOM 1338 O O . PHE A 1 169 ? 10.938 -7.999 -10.274 1.00 85.44 169 PHE A O 1
ATOM 1345 N N . LEU A 1 170 ? 11.487 -5.859 -10.717 1.00 87.19 170 LEU A N 1
ATOM 1346 C CA . LEU A 1 170 ? 12.621 -5.721 -9.811 1.00 87.19 170 LEU A CA 1
ATOM 1347 C C . LEU A 1 170 ? 12.242 -4.730 -8.714 1.00 87.19 170 LEU A C 1
ATOM 1349 O O . LEU A 1 170 ? 11.783 -3.629 -9.008 1.00 87.19 170 LEU A O 1
ATOM 1353 N N . HIS A 1 171 ? 12.436 -5.122 -7.462 1.00 89.06 171 HIS A N 1
ATOM 1354 C CA . HIS A 1 171 ? 12.129 -4.327 -6.280 1.00 89.06 171 HIS A CA 1
ATOM 1355 C C . HIS A 1 171 ? 13.404 -4.149 -5.468 1.00 89.06 171 HIS A C 1
ATOM 1357 O O . HIS A 1 171 ? 14.067 -5.127 -5.127 1.00 89.06 171 HIS A O 1
ATOM 1363 N N . PHE A 1 172 ? 13.728 -2.908 -5.138 1.00 86.88 172 PHE A N 1
ATOM 1364 C CA . PHE A 1 172 ? 14.900 -2.551 -4.356 1.00 86.88 172 PHE A CA 1
ATOM 1365 C C . PHE A 1 172 ? 14.440 -2.043 -2.997 1.00 86.88 172 PHE A C 1
ATOM 1367 O O . PHE A 1 172 ? 13.731 -1.040 -2.919 1.00 86.88 172 PHE A O 1
ATOM 1374 N N . LEU A 1 173 ? 14.818 -2.754 -1.934 1.00 86.12 173 LEU A N 1
ATOM 1375 C CA . LEU A 1 173 ? 14.474 -2.386 -0.564 1.00 86.12 173 LEU A CA 1
ATOM 1376 C C . LEU A 1 173 ? 15.705 -1.879 0.193 1.00 86.12 173 LEU A C 1
ATOM 1378 O O . LEU A 1 173 ? 16.801 -2.420 0.046 1.00 86.12 173 LEU A O 1
ATOM 1382 N N . LEU A 1 174 ? 15.519 -0.866 1.037 1.00 81.75 174 LEU A N 1
ATOM 1383 C CA . LEU A 1 174 ? 16.573 -0.299 1.881 1.00 81.75 174 LEU A CA 1
ATOM 1384 C C . LEU A 1 174 ? 16.891 -1.253 3.050 1.00 81.75 174 LEU A C 1
ATOM 1386 O O . LEU A 1 174 ? 15.976 -1.628 3.766 1.00 81.75 174 LEU A O 1
ATOM 1390 N N . PRO A 1 175 ? 18.143 -1.646 3.319 1.00 68.50 175 PRO A N 1
ATOM 1391 C CA . PRO A 1 175 ? 18.473 -2.651 4.328 1.00 68.50 175 PRO A CA 1
ATOM 1392 C C . PRO A 1 175 ? 18.105 -2.292 5.777 1.00 68.50 175 PRO A C 1
ATOM 1394 O O . PRO A 1 175 ? 17.553 -3.164 6.448 1.00 68.50 175 PRO A O 1
ATOM 1397 N N . PRO A 1 176 ? 18.342 -1.063 6.294 1.00 71.19 176 PRO A N 1
ATOM 1398 C CA . PRO A 1 176 ? 18.004 -0.777 7.688 1.00 71.19 176 PRO A CA 1
ATOM 1399 C C . PRO A 1 176 ? 16.490 -0.608 7.891 1.00 71.19 176 PRO A C 1
ATOM 1401 O O . PRO A 1 176 ? 15.924 -1.146 8.839 1.00 71.19 176 PRO A O 1
ATOM 1404 N N . SER A 1 177 ? 15.812 0.084 6.972 1.00 73.94 177 SER A N 1
ATOM 1405 C CA . SER A 1 177 ? 14.403 0.471 7.124 1.00 73.94 177 SER A CA 1
ATOM 1406 C C . SER A 1 177 ? 13.421 -0.468 6.402 1.00 73.94 177 SER A C 1
ATOM 1408 O O . SER A 1 177 ? 12.247 -0.541 6.753 1.00 73.94 177 SER A O 1
ATOM 1410 N N . ARG A 1 178 ? 13.898 -1.231 5.412 1.00 79.56 178 ARG A N 1
ATOM 1411 C CA . ARG A 1 178 ? 13.132 -2.145 4.539 1.00 79.56 178 ARG A CA 1
ATOM 1412 C C . ARG A 1 178 ? 12.038 -1.456 3.732 1.00 79.56 178 ARG A C 1
ATOM 1414 O O . ARG A 1 178 ? 11.087 -2.095 3.301 1.00 79.56 178 ARG A O 1
ATOM 1421 N N . HIS A 1 179 ? 12.205 -0.164 3.484 1.00 83.44 179 HIS A N 1
ATOM 1422 C CA . HIS A 1 179 ? 11.340 0.589 2.587 1.00 83.44 179 HIS A CA 1
ATOM 1423 C C . HIS A 1 179 ? 11.676 0.338 1.121 1.00 83.44 179 HIS A C 1
ATOM 1425 O O . HIS A 1 179 ? 12.843 0.124 0.787 1.00 83.44 179 HIS A O 1
ATOM 1431 N N . LEU A 1 180 ? 10.663 0.362 0.254 1.00 85.75 180 LEU A N 1
ATOM 1432 C CA . LEU A 1 180 ? 10.846 0.212 -1.186 1.00 85.75 180 LEU A CA 1
ATOM 1433 C C . LEU A 1 180 ? 11.438 1.509 -1.747 1.00 85.75 180 LEU A C 1
ATOM 1435 O O . LEU A 1 180 ? 10.756 2.525 -1.833 1.00 85.75 180 LEU A O 1
ATOM 1439 N N . SER A 1 181 ? 12.714 1.484 -2.129 1.00 85.69 181 SER A N 1
ATOM 1440 C CA . SER A 1 181 ? 13.389 2.655 -2.696 1.00 85.69 181 SER A CA 1
ATOM 1441 C C . SER A 1 181 ? 13.175 2.788 -4.194 1.00 85.69 181 SER A C 1
ATOM 1443 O O . SER A 1 181 ? 13.150 3.899 -4.719 1.00 85.69 181 SER A O 1
ATOM 1445 N N . CYS A 1 182 ? 13.077 1.659 -4.892 1.00 86.31 182 CYS A N 1
ATOM 1446 C CA . CYS A 1 182 ? 12.933 1.633 -6.336 1.00 86.31 182 CYS A CA 1
ATOM 1447 C C . CYS A 1 182 ? 12.182 0.380 -6.785 1.00 86.31 182 CYS A C 1
ATOM 1449 O O . CYS A 1 182 ? 12.344 -0.704 -6.217 1.00 86.31 182 CYS A O 1
ATOM 1451 N N . ARG A 1 183 ? 11.378 0.526 -7.833 1.00 87.50 183 ARG A N 1
ATOM 1452 C CA . ARG A 1 183 ? 10.729 -0.567 -8.543 1.00 87.50 183 ARG A CA 1
ATOM 1453 C C . ARG A 1 183 ? 10.878 -0.352 -10.045 1.00 87.50 183 ARG A C 1
ATOM 1455 O O . ARG A 1 183 ? 10.547 0.711 -10.560 1.00 87.50 183 ARG A O 1
ATOM 1462 N N . VAL A 1 184 ? 11.334 -1.384 -10.744 1.00 85.69 184 VAL A N 1
ATOM 1463 C CA . VAL A 1 184 ? 11.522 -1.378 -12.200 1.00 85.69 184 VAL A CA 1
ATOM 1464 C C . VAL A 1 184 ? 10.710 -2.510 -12.807 1.00 85.69 184 VAL A C 1
ATOM 1466 O O . VAL A 1 184 ? 10.785 -3.650 -12.345 1.00 85.69 184 VAL A O 1
ATOM 1469 N N . GLN A 1 185 ? 9.956 -2.205 -13.857 1.00 86.19 185 GLN A N 1
ATOM 1470 C CA . GLN A 1 185 ? 9.388 -3.222 -14.732 1.00 86.19 185 GLN A CA 1
ATOM 1471 C C . GLN A 1 185 ? 10.408 -3.546 -15.824 1.00 86.19 185 GLN A C 1
ATOM 1473 O O . GLN A 1 185 ? 10.829 -2.663 -16.568 1.00 86.19 185 GLN A O 1
ATOM 1478 N N . VAL A 1 186 ? 10.815 -4.809 -15.927 1.00 81.81 186 VAL A N 1
ATOM 1479 C CA . VAL A 1 186 ? 11.773 -5.245 -16.949 1.00 81.81 186 VAL A CA 1
ATOM 1480 C C . VAL A 1 186 ? 11.155 -5.035 -18.332 1.00 81.81 186 VAL A C 1
ATOM 1482 O O . VAL A 1 186 ? 10.058 -5.520 -18.600 1.00 81.81 186 VAL A O 1
ATOM 1485 N N . GLY A 1 187 ? 11.863 -4.303 -19.195 1.00 78.62 187 GLY A N 1
ATOM 1486 C CA . GLY A 1 187 ? 11.400 -3.950 -20.542 1.00 78.62 187 GLY A CA 1
ATOM 1487 C C . GLY A 1 187 ? 10.550 -2.677 -20.624 1.00 78.62 187 GLY A C 1
ATOM 1488 O O . GLY A 1 187 ? 10.145 -2.309 -21.721 1.00 78.62 187 GLY A O 1
ATOM 1489 N N . SER A 1 188 ? 10.293 -1.993 -19.503 1.00 79.25 188 SER A N 1
ATOM 1490 C CA . SER A 1 188 ? 9.638 -0.681 -19.492 1.00 79.25 188 SER A CA 1
ATOM 1491 C C . SER A 1 188 ? 10.671 0.451 -19.411 1.00 79.25 188 SER A C 1
ATOM 1493 O O . SER A 1 188 ? 11.610 0.338 -18.619 1.00 79.25 188 SER A O 1
ATOM 1495 N N . PRO A 1 189 ? 10.477 1.567 -20.140 1.00 79.94 189 PRO A N 1
ATOM 1496 C CA . PRO A 1 189 ? 11.309 2.768 -20.019 1.00 79.94 189 PRO A CA 1
ATOM 1497 C C . PRO A 1 189 ? 11.018 3.567 -18.732 1.00 79.94 189 PRO A C 1
ATOM 1499 O O . PRO A 1 189 ? 11.607 4.619 -18.490 1.00 79.94 189 PRO A O 1
ATOM 1502 N N . ALA A 1 190 ? 10.069 3.117 -17.906 1.00 81.56 190 ALA A N 1
ATOM 1503 C CA . ALA A 1 190 ? 9.677 3.793 -16.680 1.00 81.56 190 ALA A CA 1
ATOM 1504 C C . ALA A 1 190 ? 10.283 3.120 -15.442 1.00 81.56 190 ALA A C 1
ATOM 1506 O O . ALA A 1 190 ? 10.158 1.910 -15.242 1.00 81.56 190 ALA A O 1
ATOM 1507 N N . THR A 1 191 ? 10.866 3.927 -14.557 1.00 85.31 191 THR A N 1
ATOM 1508 C CA . THR A 1 191 ? 11.348 3.496 -13.241 1.00 85.31 191 THR A CA 1
ATOM 1509 C C . THR A 1 191 ? 10.577 4.208 -12.143 1.00 85.31 191 THR A C 1
ATOM 1511 O O . THR A 1 191 ? 10.415 5.424 -12.179 1.00 85.31 191 THR A O 1
ATOM 1514 N N . MET A 1 192 ? 10.110 3.465 -11.142 1.00 87.75 192 MET A N 1
ATOM 1515 C CA . MET A 1 192 ? 9.466 4.043 -9.968 1.00 87.75 192 MET A CA 1
ATOM 1516 C C . MET A 1 192 ? 10.490 4.223 -8.855 1.00 87.75 192 MET A C 1
ATOM 1518 O O . MET A 1 192 ? 11.131 3.252 -8.462 1.00 87.75 192 MET A O 1
ATOM 1522 N N . VAL A 1 193 ? 10.628 5.433 -8.319 1.00 87.88 193 VAL A N 1
ATOM 1523 C CA . VAL A 1 193 ? 11.564 5.737 -7.225 1.00 87.88 193 VAL A CA 1
ATOM 1524 C C . VAL A 1 193 ? 10.855 6.409 -6.059 1.00 87.88 193 VAL A C 1
ATOM 1526 O O . VAL A 1 193 ? 9.889 7.151 -6.249 1.00 87.88 193 VAL A O 1
ATOM 1529 N N . ILE A 1 194 ? 11.332 6.149 -4.844 1.00 85.31 194 ILE A N 1
ATOM 1530 C CA . ILE A 1 194 ? 10.822 6.783 -3.629 1.00 85.31 194 ILE A CA 1
ATOM 1531 C C . ILE A 1 194 ? 11.121 8.287 -3.637 1.00 85.31 194 ILE A C 1
ATOM 1533 O O . ILE A 1 194 ? 12.229 8.709 -3.961 1.00 85.31 194 ILE A O 1
ATOM 1537 N N . LEU A 1 195 ? 10.124 9.102 -3.281 1.00 71.69 195 LEU A N 1
ATOM 1538 C CA . LEU A 1 195 ? 10.263 10.564 -3.264 1.00 71.69 195 LEU A CA 1
ATOM 1539 C C . LEU A 1 195 ? 10.978 11.090 -2.020 1.00 71.69 195 LEU A C 1
ATOM 1541 O O . LEU A 1 195 ? 11.748 12.044 -2.094 1.00 71.69 195 LEU A O 1
ATOM 1545 N N . GLN A 1 196 ? 10.673 10.506 -0.866 1.00 68.81 196 GLN A N 1
ATOM 1546 C CA . GL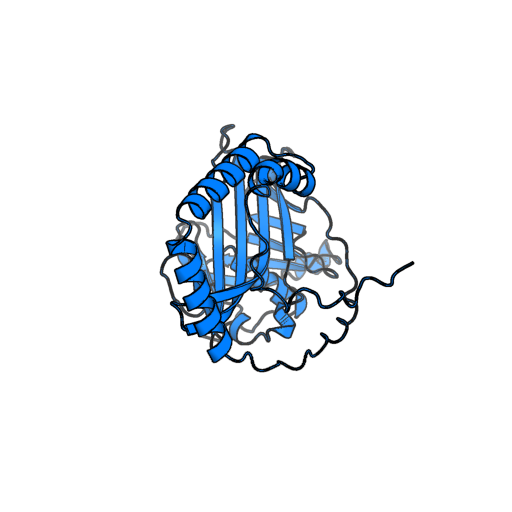N A 1 196 ? 11.186 10.946 0.424 1.00 68.81 196 GLN A CA 1
ATOM 1547 C C . GLN A 1 196 ? 11.751 9.744 1.157 1.00 68.81 196 GLN A C 1
ATOM 1549 O O . GLN A 1 196 ? 11.056 8.746 1.353 1.00 68.81 196 GLN A O 1
ATOM 1554 N N . MET A 1 197 ? 13.021 9.847 1.551 1.00 65.25 197 MET A N 1
ATOM 1555 C CA . MET A 1 197 ? 13.645 8.821 2.369 1.00 65.25 197 MET A CA 1
ATOM 1556 C C . MET A 1 197 ? 12.873 8.731 3.693 1.00 65.25 197 MET A C 1
ATOM 1558 O O . MET A 1 197 ? 12.727 9.755 4.367 1.00 65.25 197 MET A O 1
ATOM 1562 N N . PRO A 1 198 ? 12.364 7.549 4.071 1.00 63.03 198 PRO A N 1
ATOM 1563 C CA . PRO A 1 198 ? 11.636 7.397 5.314 1.00 63.03 198 PRO A CA 1
ATOM 1564 C C . PRO A 1 198 ? 12.588 7.682 6.466 1.00 63.03 198 PRO A C 1
ATOM 1566 O O . PRO A 1 198 ? 13.713 7.176 6.498 1.00 63.03 198 PRO A O 1
ATOM 1569 N N . ILE A 1 199 ? 12.133 8.505 7.405 1.00 59.22 199 ILE A N 1
ATOM 1570 C CA . ILE A 1 199 ? 12.867 8.760 8.638 1.00 59.22 199 ILE A CA 1
ATOM 1571 C C . ILE A 1 199 ? 12.933 7.424 9.382 1.00 59.22 199 ILE A C 1
ATOM 1573 O O . ILE A 1 199 ? 11.899 6.826 9.680 1.00 59.22 199 ILE A O 1
ATOM 1577 N N . LEU A 1 200 ? 14.149 6.937 9.635 1.00 54.69 200 LEU A N 1
ATOM 1578 C CA . LEU A 1 200 ? 14.385 5.806 10.527 1.00 54.69 200 LEU A CA 1
ATOM 1579 C C . LEU A 1 200 ? 13.974 6.248 11.931 1.00 54.69 200 LEU A C 1
ATOM 1581 O O . LEU A 1 200 ? 14.734 6.919 12.621 1.00 54.69 200 LEU A O 1
ATOM 1585 N N . ILE A 1 201 ? 12.744 5.922 12.315 1.00 49.66 201 ILE A N 1
ATOM 1586 C CA . ILE A 1 201 ? 12.329 5.982 13.710 1.00 49.66 201 ILE A CA 1
ATOM 1587 C C . ILE A 1 201 ? 12.933 4.731 14.336 1.00 49.66 201 ILE A C 1
ATOM 1589 O O . ILE A 1 201 ? 12.567 3.616 13.949 1.00 49.66 201 ILE A O 1
ATOM 1593 N N . ASP A 1 202 ? 13.911 4.916 15.221 1.00 48.59 202 ASP A N 1
ATOM 1594 C CA . ASP A 1 202 ? 14.377 3.825 16.067 1.00 48.59 202 ASP A CA 1
ATOM 1595 C C . ASP A 1 202 ? 13.144 3.317 16.814 1.00 48.59 202 ASP A C 1
ATOM 1597 O O . ASP A 1 202 ? 12.393 4.109 17.390 1.00 48.59 202 ASP A O 1
ATOM 1601 N N . ILE A 1 203 ? 12.835 2.029 16.672 1.00 48.31 203 ILE A N 1
ATOM 1602 C CA . ILE A 1 203 ? 11.673 1.461 17.347 1.00 48.31 203 ILE A CA 1
ATOM 1603 C C . ILE A 1 203 ? 12.085 1.379 18.810 1.00 48.31 203 ILE A C 1
ATOM 1605 O O . ILE A 1 203 ? 12.651 0.368 19.224 1.00 48.31 203 ILE A O 1
ATOM 1609 N N . ASP A 1 204 ? 11.832 2.445 19.569 1.00 46.78 204 ASP A N 1
ATOM 1610 C CA . ASP A 1 204 ? 11.807 2.354 21.020 1.00 46.78 204 ASP A CA 1
ATOM 1611 C C . ASP A 1 204 ? 10.912 1.165 21.364 1.00 46.78 204 ASP A C 1
ATOM 1613 O O . ASP A 1 204 ? 9.845 0.978 20.757 1.00 46.78 204 ASP A O 1
ATOM 1617 N N . GLU A 1 205 ? 11.390 0.312 22.276 1.00 55.66 205 GLU A N 1
ATOM 1618 C CA . GLU A 1 205 ? 10.566 -0.746 22.845 1.00 55.66 205 GLU A CA 1
ATOM 1619 C C . GLU A 1 205 ? 9.225 -0.103 23.199 1.00 55.66 205 GLU A C 1
ATOM 1621 O O . GLU A 1 205 ? 9.216 0.869 23.957 1.00 55.66 205 GLU A O 1
ATOM 1626 N N . PRO A 1 206 ? 8.110 -0.540 22.581 1.00 50.94 206 PRO A N 1
ATOM 1627 C CA . PRO A 1 206 ? 6.842 0.118 22.805 1.00 50.94 206 PRO A CA 1
ATOM 1628 C C . PRO A 1 206 ? 6.591 0.046 24.300 1.00 50.94 206 PRO A C 1
ATOM 1630 O O . PRO A 1 206 ? 6.533 -1.066 24.839 1.00 50.94 206 PRO A O 1
ATOM 1633 N N . ASP A 1 207 ? 6.471 1.213 24.942 1.00 46.62 207 ASP A N 1
ATOM 1634 C CA . ASP A 1 207 ? 6.106 1.287 26.349 1.00 46.62 207 ASP A CA 1
ATOM 1635 C C . ASP A 1 207 ? 4.965 0.293 26.570 1.00 46.62 207 ASP A C 1
ATOM 1637 O O . ASP A 1 207 ? 4.022 0.259 25.757 1.00 46.62 207 ASP A O 1
ATOM 1641 N N . PRO A 1 208 ? 5.072 -0.588 27.582 1.00 60.69 208 PRO A N 1
ATOM 1642 C CA . PRO A 1 208 ? 4.088 -1.628 27.798 1.00 60.69 208 PRO A CA 1
ATOM 1643 C C . PRO A 1 208 ? 2.722 -0.961 27.794 1.00 60.69 208 PRO A C 1
ATOM 1645 O O . PRO A 1 208 ? 2.468 -0.066 28.604 1.00 60.69 208 PRO A O 1
ATOM 1648 N N . ARG A 1 209 ? 1.877 -1.353 26.824 1.00 49.25 209 ARG A N 1
ATOM 1649 C CA . ARG A 1 209 ? 0.526 -0.803 26.686 1.00 49.25 209 ARG A CA 1
ATOM 1650 C C . ARG A 1 209 ? -0.079 -0.787 28.086 1.00 49.25 209 ARG A C 1
ATOM 1652 O O . ARG A 1 209 ? -0.096 -1.862 28.694 1.00 49.25 209 ARG A O 1
ATOM 1659 N N . PRO A 1 210 ? -0.529 0.371 28.606 1.00 51.88 210 PRO A N 1
ATOM 1660 C CA . PRO A 1 210 ? -1.166 0.402 29.907 1.00 51.88 210 PRO A CA 1
ATOM 1661 C C . PRO A 1 210 ? -2.281 -0.635 29.870 1.00 51.88 210 PRO A C 1
ATOM 1663 O O . PRO A 1 210 ? -3.197 -0.561 29.046 1.00 51.88 210 PRO A O 1
ATOM 1666 N N . VAL A 1 211 ? -2.128 -1.674 30.689 1.00 54.19 211 VAL A N 1
ATOM 1667 C CA . VAL A 1 211 ? -3.151 -2.694 30.863 1.00 54.19 211 VAL A CA 1
ATOM 1668 C C . VAL A 1 211 ? -4.222 -2.002 31.678 1.00 54.19 211 VAL A C 1
ATOM 1670 O O . VAL A 1 211 ? -4.194 -2.004 32.904 1.00 54.19 211 VAL A O 1
ATOM 1673 N N . PHE A 1 212 ? -5.127 -1.321 30.984 1.00 55.03 212 PHE A N 1
ATOM 1674 C CA . PHE A 1 212 ? -6.391 -0.963 31.584 1.00 55.03 212 PHE A CA 1
ATOM 1675 C C . PHE A 1 212 ? -7.031 -2.287 31.976 1.00 55.03 212 PHE A C 1
ATOM 1677 O O . PHE A 1 212 ? -7.196 -3.170 31.125 1.00 55.03 212 PHE A O 1
ATOM 1684 N N . GLU A 1 213 ? -7.348 -2.455 33.260 1.00 51.69 213 GLU A N 1
ATOM 1685 C CA . GLU A 1 213 ? -8.330 -3.462 33.629 1.00 51.69 213 GLU A CA 1
ATOM 1686 C C . GLU A 1 213 ? -9.518 -3.228 32.705 1.00 51.69 213 GLU A C 1
ATOM 1688 O O . GLU A 1 213 ? -10.066 -2.124 32.651 1.00 51.69 213 GLU A O 1
ATOM 1693 N N . LYS A 1 214 ? -9.846 -4.241 31.896 1.00 53.16 214 LYS A N 1
ATOM 1694 C CA . LYS A 1 214 ? -11.106 -4.256 31.171 1.00 53.16 214 LYS A CA 1
ATOM 1695 C C . LYS A 1 214 ? -12.168 -4.274 32.254 1.00 53.16 214 LYS A C 1
ATOM 1697 O O . LYS A 1 214 ? -12.534 -5.339 32.742 1.00 53.16 214 LYS A O 1
ATOM 1702 N N . VAL A 1 215 ? -12.597 -3.086 32.666 1.00 59.44 215 VAL A N 1
ATOM 1703 C CA . VAL A 1 215 ? -13.850 -2.918 33.376 1.00 59.44 215 VAL A CA 1
ATOM 1704 C C . VAL A 1 215 ? -14.862 -3.575 32.456 1.00 59.44 215 VAL A C 1
ATOM 1706 O O . VAL A 1 215 ? -14.985 -3.187 31.293 1.00 59.44 215 VAL A O 1
ATOM 1709 N N . LEU A 1 216 ? -15.447 -4.674 32.926 1.00 46.34 216 LEU A N 1
ATOM 1710 C CA . LEU A 1 216 ? -16.520 -5.340 32.212 1.00 46.34 216 LEU A CA 1
ATOM 1711 C C . LEU A 1 216 ? -17.585 -4.271 31.992 1.00 46.34 216 LEU A C 1
ATOM 1713 O O . LEU A 1 216 ? -18.135 -3.756 32.961 1.00 46.34 216 LEU A O 1
ATOM 1717 N N . LEU A 1 217 ? -17.773 -3.880 30.731 1.00 47.09 217 LEU A N 1
ATOM 1718 C CA . LEU A 1 217 ? -18.881 -3.022 30.348 1.00 47.09 217 LEU A CA 1
ATOM 1719 C C . LEU A 1 217 ? -20.153 -3.742 30.780 1.00 47.09 217 LEU A C 1
ATOM 1721 O O . LEU A 1 217 ? -20.378 -4.894 30.397 1.00 47.09 217 LEU A O 1
ATOM 1725 N N . ASP A 1 218 ? -20.920 -3.084 31.638 1.00 54.56 218 ASP A N 1
ATOM 1726 C CA . ASP A 1 218 ? -22.222 -3.567 32.052 1.00 54.56 218 ASP A CA 1
ATOM 1727 C C . ASP A 1 218 ? -23.193 -3.318 30.896 1.00 54.56 218 ASP A C 1
ATOM 1729 O O . ASP A 1 218 ? -23.725 -2.224 30.724 1.00 54.56 218 ASP A O 1
ATOM 1733 N N . TRP A 1 219 ? -23.343 -4.324 30.033 1.00 55.06 219 TRP A N 1
ATOM 1734 C CA . TRP A 1 219 ? -24.167 -4.250 28.824 1.00 55.06 219 TRP A CA 1
ATOM 1735 C C . TRP A 1 219 ? -25.629 -3.867 29.112 1.00 55.06 219 TRP A C 1
ATOM 1737 O O . TRP A 1 219 ? -26.320 -3.392 28.213 1.00 55.06 219 TRP A O 1
ATOM 1747 N N . GLU A 1 220 ? -26.108 -4.052 30.346 1.00 56.81 220 GLU A N 1
ATOM 1748 C CA . GLU A 1 220 ? -27.457 -3.649 30.754 1.00 56.81 220 GLU A CA 1
ATOM 1749 C C . GLU A 1 220 ? -27.613 -2.119 30.816 1.00 56.81 220 GLU A C 1
ATOM 1751 O O . GLU A 1 220 ? -28.661 -1.596 30.427 1.00 56.81 220 GLU A O 1
ATOM 1756 N N . GLU A 1 221 ? -26.565 -1.386 31.214 1.00 58.41 221 GLU A N 1
ATOM 1757 C CA . GLU A 1 221 ? -26.582 0.083 31.247 1.00 58.41 221 GLU A CA 1
ATOM 1758 C C . GLU A 1 221 ? -26.580 0.681 29.826 1.00 58.41 221 GLU A C 1
ATOM 1760 O O . GLU A 1 221 ? -27.239 1.696 29.580 1.00 58.41 221 GLU A O 1
ATOM 1765 N N . ASP A 1 222 ? -25.903 0.033 28.869 1.00 60.56 222 ASP A N 1
ATOM 1766 C CA . ASP A 1 222 ? -25.845 0.469 27.465 1.00 60.56 222 ASP A CA 1
ATOM 1767 C C . ASP A 1 222 ? -27.191 0.303 26.742 1.00 60.56 222 ASP A C 1
ATOM 1769 O O . ASP A 1 222 ? -27.584 1.181 25.970 1.00 60.56 222 ASP A O 1
ATOM 1773 N N . GLU A 1 223 ? -27.945 -0.764 27.023 1.00 66.31 223 GLU A N 1
ATOM 1774 C CA . GLU A 1 223 ? -29.294 -0.962 26.470 1.00 66.31 223 GLU A CA 1
ATOM 1775 C C . GLU A 1 223 ? -30.290 0.073 27.023 1.00 66.31 223 GLU A C 1
ATOM 1777 O O . GLU A 1 223 ? -31.091 0.643 26.272 1.00 66.31 223 GLU A O 1
ATOM 1782 N N . GLU A 1 224 ? -30.216 0.398 28.321 1.00 70.25 224 GLU A N 1
ATOM 1783 C CA . GLU A 1 224 ? -31.039 1.457 28.918 1.00 70.25 224 GLU A CA 1
ATOM 1784 C C . GLU A 1 224 ? -30.670 2.840 28.352 1.00 70.25 224 GLU A C 1
ATOM 1786 O O . GLU A 1 224 ? -31.546 3.645 27.999 1.00 70.25 224 GLU A O 1
ATOM 1791 N N . LEU A 1 225 ? -29.374 3.111 28.182 1.00 73.50 225 LEU A N 1
ATOM 1792 C CA . LEU A 1 225 ? -28.881 4.333 27.550 1.00 73.50 225 LEU A CA 1
ATOM 1793 C C . LEU A 1 225 ? -29.311 4.426 26.084 1.00 73.50 225 LEU A C 1
ATOM 1795 O O . LEU A 1 225 ? -29.797 5.475 25.658 1.00 73.50 225 LEU A O 1
ATOM 1799 N N . GLN A 1 226 ? -29.225 3.343 25.316 1.00 71.50 226 GLN A N 1
ATOM 1800 C CA . GLN A 1 226 ? -29.641 3.317 23.918 1.00 71.50 226 GLN A CA 1
ATOM 1801 C C . GLN A 1 226 ? -31.157 3.500 23.777 1.00 71.50 226 GLN A C 1
ATOM 1803 O O . GLN A 1 226 ? -31.612 4.274 22.925 1.00 71.50 226 GLN A O 1
ATOM 1808 N N . ALA A 1 227 ? -31.949 2.864 24.643 1.00 74.38 227 ALA A N 1
ATOM 1809 C CA . ALA A 1 227 ? -33.398 3.032 24.685 1.00 74.38 227 ALA A CA 1
ATOM 1810 C C . ALA A 1 227 ? -33.801 4.462 25.085 1.00 74.38 227 ALA A C 1
ATOM 1812 O O . ALA A 1 227 ? -34.703 5.059 24.475 1.00 74.38 227 ALA A O 1
ATOM 1813 N N . SER A 1 228 ? -33.117 5.053 26.069 1.00 74.81 228 SER A N 1
ATOM 1814 C CA . SER A 1 228 ? -33.358 6.434 26.496 1.00 74.81 228 SER A CA 1
ATOM 1815 C C . SER A 1 228 ? -32.946 7.447 25.420 1.00 74.81 228 SER A C 1
ATOM 1817 O O . SER A 1 228 ? -33.717 8.368 25.138 1.00 74.81 228 SER A O 1
ATOM 1819 N N . HIS A 1 229 ? -31.821 7.226 24.730 1.00 79.12 229 HIS A N 1
ATOM 1820 C CA . HIS A 1 229 ? -31.366 8.033 23.596 1.00 79.12 229 HIS A CA 1
ATOM 1821 C C . HIS A 1 229 ? -32.352 7.963 22.427 1.00 79.12 229 HIS A C 1
ATOM 1823 O O . HIS A 1 229 ? -32.804 8.997 21.935 1.00 79.12 229 HIS A O 1
ATOM 1829 N N . ALA A 1 230 ? -32.773 6.760 22.022 1.00 78.38 230 ALA A N 1
ATOM 1830 C CA . ALA A 1 230 ? -33.769 6.585 20.966 1.00 78.38 230 ALA A CA 1
ATOM 1831 C C . ALA A 1 230 ? -35.091 7.289 21.312 1.00 78.38 230 ALA A C 1
ATOM 1833 O O . ALA A 1 230 ? -35.742 7.886 20.451 1.00 78.38 230 ALA A O 1
ATOM 1834 N N . THR A 1 231 ? -35.475 7.267 22.588 1.00 82.88 231 THR A N 1
ATOM 1835 C CA . THR A 1 231 ? -36.659 7.971 23.081 1.00 82.88 231 THR A CA 1
ATOM 1836 C C . THR A 1 231 ? -36.471 9.491 23.067 1.00 82.88 231 THR A C 1
ATOM 1838 O O . THR A 1 231 ? -37.392 10.205 22.673 1.00 82.88 231 THR A O 1
ATOM 1841 N N . TYR A 1 232 ? -35.299 9.996 23.454 1.00 82.75 232 TYR A N 1
ATOM 1842 C CA . TYR A 1 232 ? -34.969 11.422 23.424 1.00 82.75 232 TYR A CA 1
ATOM 1843 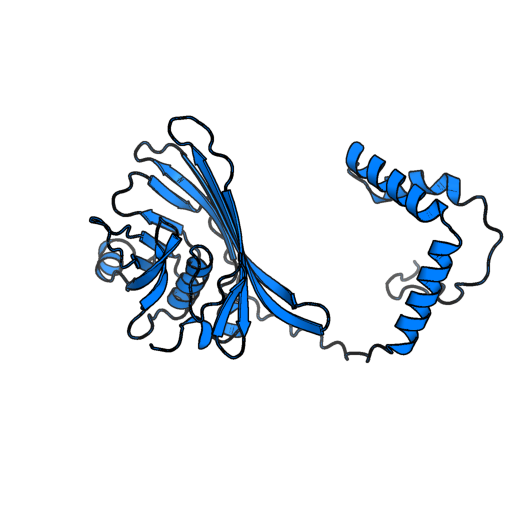C C . TYR A 1 232 ? -34.990 11.972 21.993 1.00 82.75 232 TYR A C 1
ATOM 1845 O O . TYR A 1 232 ? -35.697 12.939 21.724 1.00 82.75 232 TYR A O 1
ATOM 1853 N N . VAL A 1 233 ? -34.324 11.297 21.050 1.00 81.88 233 VAL A N 1
ATOM 1854 C CA . VAL A 1 233 ? -34.313 11.682 19.627 1.00 81.88 233 VAL A CA 1
ATOM 1855 C C . VAL A 1 233 ? -35.727 11.672 19.038 1.00 81.88 233 VAL A C 1
ATOM 1857 O O . VAL A 1 233 ? -36.085 12.563 18.274 1.00 81.88 233 VAL A O 1
ATOM 1860 N N . ARG A 1 234 ? -36.581 10.713 19.430 1.00 80.44 234 ARG A N 1
ATOM 1861 C CA . ARG A 1 234 ? -37.995 10.687 19.007 1.00 80.44 234 ARG A CA 1
ATOM 1862 C C . ARG A 1 234 ? -38.821 11.847 19.566 1.00 80.44 234 ARG A C 1
ATOM 1864 O O . ARG A 1 234 ? -39.757 12.279 18.900 1.00 80.44 234 ARG A O 1
ATOM 1871 N N . ARG A 1 235 ? -38.517 12.328 20.776 1.00 83.56 235 ARG A N 1
ATOM 1872 C CA . ARG A 1 235 ? -39.197 13.487 21.385 1.00 83.56 235 ARG A CA 1
ATOM 1873 C C . ARG A 1 235 ? -38.704 14.826 20.837 1.00 83.56 235 ARG A C 1
ATOM 1875 O O . ARG A 1 235 ? -39.440 15.799 20.951 1.00 83.56 235 ARG A O 1
ATOM 1882 N N . HIS A 1 236 ? -37.511 14.851 20.246 1.00 80.69 236 HIS A N 1
ATOM 1883 C CA . HIS A 1 236 ? -36.857 16.044 19.712 1.00 80.69 236 HIS A CA 1
ATOM 1884 C C . HIS A 1 236 ? -36.584 15.902 18.204 1.00 80.69 236 HIS A C 1
ATOM 1886 O O . HIS A 1 236 ? -35.424 15.781 17.796 1.00 80.69 236 HIS A O 1
ATOM 1892 N N . PRO A 1 237 ? -37.628 15.890 17.347 1.00 81.31 237 PRO A N 1
ATOM 1893 C CA . PRO A 1 237 ? -37.456 15.788 15.896 1.00 81.31 237 PRO A CA 1
ATOM 1894 C C . PRO A 1 237 ? -36.616 16.935 15.308 1.00 81.31 237 PRO A C 1
ATOM 1896 O O . PRO A 1 237 ? -35.982 16.757 14.269 1.00 81.31 237 PRO A O 1
ATOM 1899 N N . GLU A 1 238 ? -36.564 18.088 15.982 1.00 85.56 238 GLU A N 1
ATOM 1900 C CA . GLU A 1 238 ? -35.734 19.240 15.630 1.00 85.56 238 GLU A CA 1
ATOM 1901 C C . GLU A 1 238 ? -34.227 18.963 15.711 1.00 85.56 238 GLU A C 1
ATOM 1903 O O . GLU A 1 238 ? -33.457 19.625 15.019 1.00 85.56 238 GLU A O 1
ATOM 1908 N N . LEU A 1 239 ? -33.795 17.975 16.504 1.00 85.19 239 LEU A N 1
ATOM 1909 C CA . LEU A 1 239 ? -32.380 17.676 16.727 1.00 85.19 239 LEU A CA 1
ATOM 1910 C C . LEU A 1 239 ? -31.675 17.254 15.433 1.00 85.19 239 LEU A C 1
ATOM 1912 O O . LEU A 1 239 ? -30.584 17.734 15.133 1.00 85.19 239 LEU A O 1
ATOM 1916 N N . ASN A 1 240 ? -32.311 16.382 14.649 1.00 84.00 240 ASN A N 1
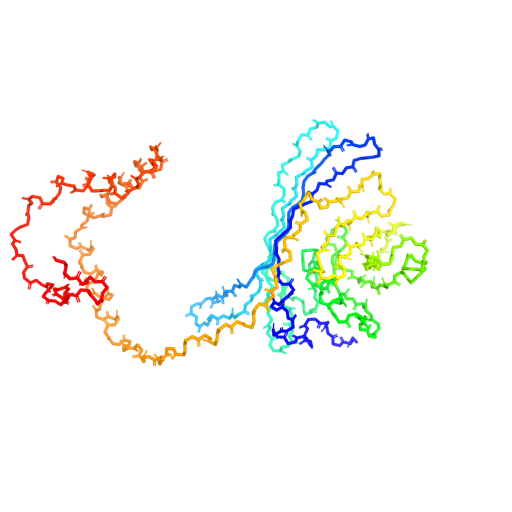ATOM 1917 C CA . ASN A 1 240 ? -31.730 15.885 13.402 1.00 84.00 240 ASN A CA 1
ATOM 1918 C C . ASN A 1 240 ? -31.606 17.001 12.361 1.00 84.00 240 ASN A C 1
ATOM 1920 O O . ASN A 1 240 ? -30.590 17.085 11.674 1.00 84.00 240 ASN A O 1
ATOM 1924 N N . THR A 1 241 ? -32.610 17.876 12.276 1.00 86.62 241 THR A N 1
ATOM 1925 C CA . THR A 1 241 ? -32.586 19.043 11.387 1.00 86.62 241 THR A CA 1
ATOM 1926 C C . THR A 1 241 ? -31.501 20.027 11.814 1.00 86.62 241 THR A C 1
ATOM 1928 O O . THR A 1 241 ? -30.692 20.441 10.993 1.00 86.62 241 THR A O 1
ATOM 1931 N N . LEU A 1 242 ? -31.408 20.324 13.112 1.00 89.25 242 LEU A N 1
ATOM 1932 C CA . LEU A 1 242 ? -30.402 21.227 13.667 1.00 89.25 242 LEU A CA 1
ATOM 1933 C C . LEU A 1 242 ? -28.969 20.732 13.409 1.00 89.25 242 LEU A C 1
ATOM 1935 O O . LEU A 1 242 ? -28.096 21.514 13.030 1.00 89.25 242 LEU A O 1
ATOM 1939 N N . LEU A 1 243 ? -28.722 19.432 13.598 1.00 90.62 243 LEU A N 1
ATOM 1940 C CA . LEU A 1 243 ? -27.425 18.814 13.317 1.00 90.62 243 LEU A CA 1
ATOM 1941 C C . LEU A 1 243 ? -27.112 18.797 11.816 1.00 90.62 243 LEU A C 1
ATOM 1943 O O . LEU A 1 243 ? -25.967 19.039 11.434 1.00 90.62 243 LEU A O 1
ATOM 1947 N N . ALA A 1 244 ? -28.107 18.539 10.965 1.00 90.12 244 ALA A N 1
ATOM 1948 C CA . ALA A 1 244 ? -27.939 18.587 9.516 1.00 90.12 244 ALA A CA 1
ATOM 1949 C C . ALA A 1 244 ? -27.573 20.002 9.038 1.00 90.12 244 ALA A C 1
ATOM 1951 O O . ALA A 1 244 ? -26.618 20.153 8.274 1.00 90.12 244 ALA A O 1
ATOM 1952 N N . ASP A 1 245 ? -28.257 21.028 9.546 1.00 90.69 245 ASP A N 1
ATOM 1953 C CA . ASP A 1 245 ? -27.988 22.432 9.224 1.00 90.69 245 ASP A CA 1
ATOM 1954 C C . ASP A 1 245 ? -26.587 22.857 9.692 1.00 90.69 245 ASP A C 1
ATOM 1956 O O . ASP A 1 245 ? -25.842 23.501 8.946 1.00 90.69 245 ASP A O 1
ATOM 1960 N N . PHE A 1 246 ? -26.183 22.436 10.897 1.00 93.69 246 PHE A N 1
ATOM 1961 C CA . PHE A 1 246 ? -24.828 22.660 11.403 1.00 93.69 246 PHE A CA 1
ATOM 1962 C C . PHE A 1 246 ? -23.771 22.038 10.485 1.00 93.69 246 PHE A C 1
ATOM 1964 O O . PHE A 1 246 ? -22.838 22.722 10.056 1.00 93.69 246 PHE A O 1
ATOM 1971 N N . LEU A 1 247 ? -23.921 20.750 10.154 1.00 93.25 247 LEU A N 1
ATOM 1972 C CA . LEU A 1 247 ? -22.982 20.026 9.295 1.00 93.25 247 LEU A CA 1
ATOM 1973 C C . LEU A 1 247 ? -22.923 20.635 7.893 1.00 93.25 247 LEU A C 1
ATOM 1975 O O . LEU A 1 247 ? -21.837 20.765 7.327 1.00 93.25 247 LEU A O 1
ATOM 1979 N N . GLN A 1 248 ? -24.061 21.057 7.341 1.00 92.31 248 GLN A N 1
ATOM 1980 C CA . GLN A 1 248 ? -24.110 21.720 6.044 1.00 92.31 248 GLN A CA 1
ATOM 1981 C C . GLN A 1 248 ? -23.316 23.032 6.058 1.00 92.31 248 GLN A C 1
ATOM 1983 O O . GLN A 1 248 ? -22.493 23.264 5.169 1.00 92.31 248 GLN A O 1
ATOM 1988 N N . LEU A 1 249 ? -23.500 23.872 7.080 1.00 89.75 249 LEU A N 1
ATOM 1989 C CA . LEU A 1 249 ? -22.763 25.130 7.216 1.00 89.75 249 LEU A CA 1
ATOM 1990 C C . LEU A 1 249 ? -21.273 24.909 7.494 1.00 89.75 249 LEU A C 1
ATOM 1992 O O . LEU A 1 249 ? -20.441 25.639 6.951 1.00 89.75 249 LEU A O 1
ATOM 1996 N N . LEU A 1 250 ? -20.929 23.886 8.276 1.00 91.69 250 LEU A N 1
ATOM 1997 C CA . LEU A 1 250 ? -19.547 23.511 8.558 1.00 91.69 250 LEU A CA 1
ATOM 1998 C C . LEU A 1 250 ? -18.814 23.081 7.278 1.00 91.69 250 LEU A C 1
ATOM 2000 O O . LEU A 1 250 ? -17.701 23.538 7.016 1.00 91.69 250 LEU A O 1
ATOM 2004 N N . LEU A 1 251 ? -19.454 22.254 6.445 1.00 92.50 251 LEU A N 1
ATOM 2005 C CA . LEU A 1 251 ? -18.884 21.767 5.184 1.00 92.50 251 LEU A CA 1
ATOM 2006 C C . LEU A 1 251 ? -18.795 22.851 4.103 1.00 92.50 251 LEU A C 1
ATOM 2008 O O . LEU A 1 251 ? -17.898 22.792 3.258 1.00 92.50 251 LEU A O 1
ATOM 2012 N N . LEU A 1 252 ? -19.703 23.831 4.129 1.00 89.12 252 LEU A N 1
ATOM 2013 C CA . LEU A 1 252 ? -19.695 24.974 3.215 1.00 89.12 252 LEU A CA 1
ATOM 2014 C C . LEU A 1 252 ? -18.625 26.002 3.585 1.00 89.12 252 LEU A C 1
ATOM 2016 O O . LEU A 1 252 ? -17.907 26.473 2.705 1.00 89.12 252 LEU A O 1
ATOM 2020 N N . ARG A 1 253 ? -18.526 26.372 4.867 1.00 86.75 253 ARG A N 1
ATOM 2021 C CA . ARG A 1 253 ? -17.621 27.443 5.315 1.00 86.75 253 ARG A CA 1
ATOM 2022 C C . ARG A 1 253 ? -16.209 26.956 5.606 1.00 86.75 253 ARG A C 1
ATOM 2024 O O . ARG A 1 253 ? -15.294 27.762 5.491 1.00 86.75 253 ARG A O 1
ATOM 2031 N N . LYS A 1 254 ? -16.047 25.678 5.975 1.00 89.75 254 LYS A N 1
ATOM 2032 C CA . LYS A 1 254 ? -14.774 25.053 6.377 1.00 89.75 254 LYS A CA 1
ATOM 2033 C C . LYS A 1 254 ? -13.917 25.981 7.257 1.00 89.75 254 LYS A C 1
ATOM 2035 O O . LYS A 1 254 ? -12.809 26.327 6.858 1.00 89.75 254 LYS A O 1
ATOM 2040 N N . PRO A 1 255 ? -14.453 26.441 8.401 1.00 89.88 255 PRO A N 1
ATOM 2041 C CA . PRO A 1 255 ? -13.729 27.342 9.289 1.00 89.88 255 PRO A CA 1
ATOM 2042 C C . PRO A 1 255 ? -12.498 26.647 9.885 1.00 89.88 255 PRO A C 1
ATOM 2044 O O . PRO A 1 255 ? -12.544 25.451 10.175 1.00 89.88 255 PRO A O 1
ATOM 2047 N N . ASP A 1 256 ? -11.428 27.409 10.115 1.00 80.50 256 ASP A N 1
ATOM 2048 C CA . ASP A 1 256 ? -10.197 26.901 10.740 1.00 80.50 256 ASP A CA 1
ATOM 2049 C C . ASP A 1 256 ? -10.397 26.553 12.229 1.00 80.50 256 ASP A C 1
ATOM 2051 O O . ASP A 1 256 ? -9.763 25.633 12.744 1.00 80.50 256 ASP A O 1
ATOM 2055 N N . ASP A 1 257 ? -11.317 27.247 12.914 1.00 89.19 257 ASP A N 1
ATOM 2056 C CA . ASP A 1 257 ? -11.719 26.969 14.298 1.00 89.19 257 ASP A CA 1
ATOM 2057 C C . ASP A 1 257 ? -13.175 26.483 14.367 1.00 89.19 257 ASP A C 1
ATOM 2059 O O . ASP A 1 257 ? -14.138 27.254 14.421 1.00 89.19 257 ASP A O 1
ATOM 2063 N N . VAL A 1 258 ? -13.324 25.159 14.369 1.00 89.00 258 VAL A N 1
ATOM 2064 C CA . VAL A 1 258 ? -14.619 24.465 14.411 1.00 89.00 258 VAL A CA 1
ATOM 2065 C C . VAL A 1 258 ? -15.315 24.616 15.769 1.00 89.00 258 VAL A C 1
ATOM 2067 O O . VAL A 1 258 ? -16.544 24.597 15.829 1.00 89.00 258 VAL A O 1
ATOM 2070 N N . VAL A 1 259 ? -14.557 24.769 16.859 1.00 87.00 259 VAL A N 1
ATOM 2071 C CA . VAL A 1 259 ? -15.105 24.782 18.224 1.00 87.00 259 VAL A CA 1
ATOM 2072 C C . VAL A 1 259 ? -15.796 26.112 18.500 1.00 87.00 259 VAL A C 1
ATOM 2074 O O . VAL A 1 259 ? -16.944 26.124 18.947 1.00 87.00 259 VAL A O 1
ATOM 2077 N N . THR A 1 260 ? -15.139 27.225 18.168 1.00 87.75 260 THR A N 1
ATOM 2078 C CA . THR A 1 260 ? -15.740 28.563 18.282 1.00 87.75 260 THR A CA 1
ATOM 2079 C C . THR A 1 260 ? -16.946 28.700 17.351 1.00 87.75 260 THR A C 1
ATOM 2081 O O . THR A 1 260 ? -18.001 29.175 17.767 1.00 87.75 260 THR A O 1
ATOM 2084 N N . PHE A 1 261 ? -16.842 28.176 16.125 1.00 87.00 261 PHE A N 1
ATOM 2085 C CA . PHE A 1 261 ? -17.950 28.148 15.168 1.00 87.00 261 PHE A CA 1
ATOM 2086 C C . PHE A 1 261 ? -19.173 27.376 15.691 1.00 87.00 261 PHE A C 1
ATOM 2088 O O . PHE A 1 261 ? -20.307 27.834 15.550 1.00 87.00 261 PHE A O 1
ATOM 2095 N N . ALA A 1 262 ? -18.961 26.219 16.326 1.00 89.50 262 ALA A N 1
ATOM 2096 C CA . ALA A 1 262 ? -20.036 25.457 16.954 1.00 89.50 262 ALA A CA 1
ATOM 2097 C C . ALA A 1 262 ? -20.677 26.232 18.113 1.00 89.50 262 ALA A C 1
ATOM 2099 O O . ALA A 1 262 ? -21.902 26.301 18.197 1.00 89.50 262 ALA A O 1
ATOM 2100 N N . ALA A 1 263 ? -19.871 26.852 18.981 1.00 86.56 263 ALA A N 1
ATOM 2101 C CA . ALA A 1 263 ? -20.383 27.647 20.093 1.00 86.56 263 ALA A CA 1
ATOM 2102 C C . ALA A 1 263 ? -21.295 28.780 19.596 1.00 86.56 263 ALA A C 1
ATOM 2104 O O . ALA A 1 263 ? -22.412 28.927 20.093 1.00 86.56 263 ALA A O 1
ATOM 2105 N N . GLU A 1 264 ? -20.879 29.523 18.570 1.00 85.94 264 GLU A N 1
ATOM 2106 C CA . GLU A 1 264 ? -21.694 30.578 17.957 1.00 85.94 264 GLU A CA 1
ATOM 2107 C C . GLU A 1 264 ? -22.972 30.032 17.306 1.00 85.94 264 GLU A C 1
ATOM 2109 O O . GLU A 1 264 ? -24.049 30.594 17.513 1.00 85.94 264 GLU A O 1
ATOM 2114 N N . PHE A 1 265 ? -22.879 28.917 16.573 1.00 88.75 265 PHE A N 1
ATOM 2115 C CA . PHE A 1 265 ? -24.032 28.289 15.925 1.00 88.75 265 PHE A CA 1
ATOM 2116 C C . PHE A 1 265 ? -25.087 27.819 16.938 1.00 88.75 265 PHE A C 1
ATOM 2118 O O . PHE A 1 265 ? -26.279 28.042 16.731 1.00 88.75 265 PHE A O 1
ATOM 2125 N N . PHE A 1 266 ? -24.670 27.200 18.048 1.00 88.56 266 PHE A N 1
ATOM 2126 C CA . PHE A 1 266 ? -25.592 26.636 19.041 1.00 88.56 266 PHE A CA 1
ATOM 2127 C C . PHE A 1 266 ? -26.066 27.639 20.109 1.00 88.56 266 PHE A C 1
ATOM 2129 O O . PHE A 1 266 ? -27.088 27.398 20.755 1.00 88.56 266 PHE A O 1
ATOM 2136 N N . THR A 1 267 ? -25.386 28.781 20.281 1.00 83.75 267 THR A N 1
ATOM 2137 C CA . THR A 1 267 ? -25.720 29.811 21.289 1.00 83.75 267 THR A CA 1
ATOM 2138 C C . THR A 1 267 ? -27.208 30.212 21.304 1.00 83.75 267 THR A C 1
ATOM 2140 O O . THR A 1 267 ? -27.800 30.210 22.390 1.00 83.75 267 THR A O 1
ATOM 2143 N N . PRO A 1 268 ? -27.866 30.489 20.157 1.00 81.25 268 PRO A N 1
ATOM 2144 C CA . PRO A 1 268 ? -29.271 30.909 20.126 1.00 81.25 268 PRO A CA 1
ATOM 2145 C C . PRO A 1 268 ? -30.260 29.855 20.651 1.00 81.25 268 PRO A C 1
ATOM 2147 O O . PRO A 1 268 ? -31.349 30.209 21.098 1.00 81.25 268 PRO A O 1
ATOM 2150 N N . PHE A 1 269 ? -29.886 28.572 20.630 1.00 76.62 269 PHE A N 1
ATOM 2151 C CA . PHE A 1 269 ? -30.743 27.456 21.048 1.00 76.62 269 PHE A CA 1
ATOM 2152 C C . PHE A 1 269 ? -30.664 27.166 22.557 1.00 76.62 269 PHE A C 1
ATOM 2154 O O . PHE A 1 269 ? -31.510 26.458 23.097 1.00 76.62 269 PHE A O 1
ATOM 2161 N N . SER A 1 270 ? -29.688 27.749 23.263 1.00 67.44 270 SER A N 1
ATOM 2162 C CA . SER A 1 270 ? -29.484 27.541 24.707 1.00 67.44 270 SER A CA 1
ATOM 2163 C C . SER A 1 270 ? -30.501 28.272 25.600 1.00 67.44 270 SER A C 1
ATOM 2165 O O . SER A 1 270 ? -30.702 27.896 26.753 1.00 67.44 270 SER A O 1
ATOM 2167 N N . ALA A 1 271 ? -31.184 29.296 25.078 1.00 57.94 271 ALA A N 1
ATOM 2168 C CA . ALA A 1 271 ? -31.982 30.229 25.876 1.00 57.94 271 ALA A CA 1
ATOM 2169 C C . ALA A 1 271 ? -33.389 29.728 26.282 1.00 57.94 271 ALA A C 1
ATOM 2171 O O . ALA A 1 271 ? -34.133 30.483 26.906 1.00 57.94 271 ALA A O 1
ATOM 2172 N N . GLN A 1 272 ? -33.785 28.492 25.941 1.00 55.31 272 GLN A N 1
ATOM 2173 C CA . GLN A 1 272 ? -35.171 28.013 26.121 1.00 55.31 272 GLN A CA 1
ATOM 2174 C C . GLN A 1 272 ? -35.384 26.853 27.110 1.00 55.31 272 GLN A C 1
ATOM 2176 O O . GLN A 1 272 ? -36.507 26.363 27.214 1.00 55.31 272 GLN A O 1
ATOM 2181 N N . GLN A 1 273 ? -34.389 26.418 27.890 1.00 49.66 273 GLN A N 1
ATOM 2182 C CA . GLN A 1 273 ? -34.616 25.353 28.880 1.00 49.66 273 GLN A CA 1
ATOM 2183 C C . GLN A 1 273 ? -34.736 25.882 30.322 1.00 49.66 273 GLN A C 1
ATOM 2185 O O . GLN A 1 273 ? -33.780 26.452 30.850 1.00 49.66 273 GLN A O 1
ATOM 2190 N N . PRO A 1 274 ? -35.865 25.637 31.027 1.00 48.00 274 PRO A N 1
ATOM 2191 C CA . PRO A 1 274 ? -35.852 25.574 32.485 1.00 48.00 274 PRO A CA 1
ATOM 2192 C C . PRO A 1 274 ? -34.865 24.478 32.918 1.00 48.00 274 PRO A C 1
ATOM 2194 O O . PRO A 1 274 ? -34.730 23.482 32.202 1.00 48.00 274 PRO A O 1
ATOM 2197 N N . PRO A 1 275 ? -34.205 24.596 34.083 1.00 44.66 275 PRO A N 1
ATOM 2198 C CA . PRO A 1 275 ? -33.217 23.621 34.532 1.00 44.66 275 PRO A CA 1
ATOM 2199 C C . PRO A 1 275 ? -33.878 22.256 34.782 1.00 44.66 275 PRO A C 1
ATOM 2201 O O . PRO A 1 275 ? -34.397 21.979 35.865 1.00 44.66 275 PRO A O 1
ATOM 2204 N N . CYS A 1 276 ? -33.871 21.390 33.769 1.00 41.72 276 CYS A N 1
ATOM 2205 C CA . CYS A 1 276 ? -34.278 20.001 33.897 1.00 41.72 276 CYS A CA 1
ATOM 2206 C C . CYS A 1 276 ? -33.136 19.239 34.585 1.00 41.72 276 CYS A C 1
ATOM 2208 O O . CYS A 1 276 ? -32.050 19.069 34.035 1.00 41.72 276 CYS A O 1
ATOM 2210 N N . ARG A 1 277 ? -33.369 18.834 35.838 1.00 47.12 277 ARG A N 1
ATOM 2211 C CA . ARG A 1 277 ? -32.397 18.225 36.766 1.00 47.12 277 ARG A CA 1
ATOM 2212 C C . ARG A 1 277 ? -32.086 16.748 36.453 1.00 47.12 277 ARG A C 1
ATOM 2214 O O . ARG A 1 277 ? -32.078 15.930 37.369 1.00 47.12 277 ARG A O 1
ATOM 2221 N N . SER A 1 278 ? -31.856 16.386 35.194 1.00 46.06 278 SER A N 1
ATOM 2222 C CA . SER A 1 278 ? -31.673 14.976 34.796 1.00 46.06 278 SER A CA 1
ATOM 2223 C C . SER A 1 278 ? -30.212 14.510 34.818 1.00 46.06 278 SER A C 1
ATOM 2225 O O . SER A 1 278 ? -29.962 13.318 34.928 1.00 46.06 278 SER A O 1
ATOM 2227 N N . PHE A 1 279 ? -29.241 15.427 34.752 1.00 47.72 279 PHE A N 1
ATOM 2228 C CA . PHE A 1 279 ? -27.820 15.101 34.532 1.00 47.72 279 PHE A CA 1
ATOM 2229 C C . PHE A 1 279 ? -26.921 15.433 35.727 1.00 47.72 279 PHE A C 1
ATOM 2231 O O . PHE A 1 279 ? -25.823 15.957 35.584 1.00 47.72 279 PHE A O 1
ATOM 2238 N N . ARG A 1 280 ? -27.363 15.105 36.944 1.00 45.03 280 ARG A N 1
ATOM 2239 C CA . ARG A 1 280 ? -26.561 15.321 38.165 1.00 45.03 280 ARG A CA 1
ATOM 2240 C C . ARG A 1 280 ? -25.276 14.473 38.237 1.00 45.03 280 ARG A C 1
ATOM 2242 O O . ARG A 1 280 ? -24.515 14.626 39.186 1.00 45.03 280 ARG A O 1
ATOM 2249 N N . SER A 1 281 ? -25.037 13.574 37.278 1.00 45.03 281 SER A N 1
ATOM 2250 C CA . SER A 1 281 ? -23.842 12.721 37.216 1.00 45.03 281 SER A CA 1
ATOM 2251 C C . SER A 1 281 ? -22.643 13.376 36.516 1.00 45.03 281 SER A C 1
ATOM 2253 O O . SER A 1 281 ? -21.514 12.961 36.776 1.00 45.03 281 SER A O 1
ATOM 2255 N N . SER A 1 282 ? -22.847 14.409 35.686 1.00 48.91 282 SER A N 1
ATOM 2256 C CA . SER A 1 282 ? -21.762 15.075 34.944 1.00 48.91 282 SER A CA 1
ATOM 2257 C C . SER A 1 282 ? -21.056 16.191 35.722 1.00 48.91 282 SER A C 1
ATOM 2259 O O . SER A 1 282 ? -20.020 16.669 35.276 1.00 48.91 282 SER A O 1
ATOM 2261 N N . ASP A 1 283 ? -21.560 16.568 36.903 1.00 46.59 283 ASP A N 1
ATOM 2262 C CA . ASP A 1 283 ? -20.936 17.560 37.799 1.00 46.59 283 ASP A CA 1
ATOM 2263 C C . ASP A 1 283 ? -19.726 17.003 38.578 1.00 46.59 283 ASP A C 1
ATOM 2265 O O . ASP A 1 283 ? -19.239 17.626 39.525 1.00 46.59 283 ASP A O 1
ATOM 2269 N N . ARG A 1 284 ? -19.208 15.819 38.216 1.00 50.84 284 ARG A N 1
ATOM 2270 C CA . ARG A 1 284 ? -17.942 15.347 38.784 1.00 50.84 284 ARG A CA 1
ATOM 2271 C C . ARG A 1 284 ? -16.802 16.220 38.243 1.00 50.84 284 ARG A C 1
ATOM 2273 O O . ARG A 1 284 ? -16.617 16.271 37.027 1.00 50.84 284 ARG A O 1
ATOM 2280 N N . PRO A 1 285 ? -16.019 16.888 39.111 1.00 53.44 285 PRO A N 1
ATOM 2281 C CA . PRO A 1 285 ? -14.885 17.677 38.658 1.00 53.44 285 PRO A CA 1
ATOM 2282 C C . PRO A 1 285 ? -13.911 16.775 37.899 1.00 53.44 285 PRO A C 1
ATOM 2284 O O . PRO A 1 285 ? -13.574 15.678 38.350 1.00 53.44 285 PRO A O 1
ATOM 2287 N N . SER A 1 286 ? -13.485 17.233 36.720 1.00 47.06 286 SER A N 1
ATOM 2288 C CA . SER A 1 286 ? -12.550 16.481 35.890 1.00 47.06 286 SER A CA 1
ATOM 2289 C C . SER A 1 286 ? -11.246 16.253 36.665 1.00 47.06 286 SER A C 1
ATOM 2291 O O . SER A 1 286 ? -10.691 17.233 37.172 1.00 47.06 286 SER A O 1
ATOM 2293 N N . PRO A 1 287 ? -10.682 15.035 36.679 1.00 53.88 287 PRO A N 1
ATOM 2294 C CA . PRO A 1 287 ? -9.399 14.768 37.336 1.00 53.88 287 PRO A CA 1
ATOM 2295 C C . PRO A 1 287 ? -8.214 15.511 36.688 1.00 53.88 287 PRO A C 1
ATOM 2297 O O . PRO A 1 287 ? -7.109 15.491 37.217 1.00 53.88 287 PRO A O 1
ATOM 2300 N N . PHE A 1 288 ? -8.443 16.195 35.561 1.00 47.12 288 PHE A N 1
ATOM 2301 C CA . PHE A 1 288 ? -7.436 16.908 34.774 1.00 47.12 288 PHE A CA 1
ATOM 2302 C C . PHE A 1 288 ? -7.474 18.437 34.923 1.00 47.12 288 PHE A C 1
ATOM 2304 O O . PHE A 1 288 ? -6.672 19.125 34.296 1.00 47.12 288 PHE A O 1
ATOM 2311 N N . ARG A 1 289 ? -8.375 18.995 35.744 1.00 48.41 289 ARG A N 1
ATOM 2312 C CA . ARG A 1 289 ? -8.333 20.419 36.113 1.00 48.41 289 ARG A CA 1
ATOM 2313 C C . ARG A 1 289 ? -8.016 20.554 37.594 1.00 48.41 289 ARG A C 1
ATOM 2315 O O . ARG A 1 289 ? -8.906 20.498 38.435 1.00 48.41 289 ARG A O 1
ATOM 2322 N N . SER A 1 290 ? -6.745 20.783 37.908 1.00 46.81 290 SER A N 1
ATOM 2323 C CA . SER A 1 290 ? -6.374 21.419 39.169 1.00 46.81 290 SER A CA 1
ATOM 2324 C C . SER A 1 290 ? -6.791 22.887 39.103 1.00 46.81 290 SER A C 1
ATOM 2326 O O . SER A 1 290 ? -6.346 23.616 38.214 1.00 46.81 290 SER A O 1
ATOM 2328 N N . HIS A 1 291 ? -7.662 23.311 40.015 1.00 51.94 291 HIS A N 1
ATOM 2329 C CA . HIS A 1 291 ? -7.962 24.724 40.215 1.00 51.94 291 HIS A CA 1
ATOM 2330 C C . HIS A 1 291 ? -6.673 25.459 40.609 1.00 51.94 291 HIS A C 1
ATOM 2332 O O . HIS A 1 291 ? -6.028 25.079 41.586 1.00 51.94 291 HIS A O 1
ATOM 2338 N N . VAL A 1 292 ? -6.302 26.469 39.820 1.00 38.28 292 VAL A N 1
ATOM 2339 C CA . VAL A 1 292 ? -5.408 27.554 40.250 1.00 38.28 292 VAL A CA 1
ATOM 2340 C C . VAL A 1 292 ? -6.258 28.594 40.961 1.00 38.28 292 VAL A C 1
ATOM 2342 O O . VAL A 1 292 ? -7.368 28.866 40.443 1.00 38.28 292 VAL A O 1
#

Organism: Ophiophagus hannah (NCBI:txid8665)

Foldseek 3Di:
DDQAPQLPADPVLLQLLWDKFKKFKAFLVRDGFWIKIKGKDWDWDDDPPDDTAIWIKIKIWIWGDDPNDTDDIDIDTWIWGQDPSWIAIPDPDDGDTFEQEPRNVSSVLLSCLSVVHAPDFNKTWYAAPVRDIWIKGKDWDVVCCVPPPVFWTWMKIWTDDPDPDTWIKIWIAGNPSRDTAKMDTVPHSIIMGTPDDDPPDPPDPPDPDPPDPPPPPPVVVVVVVVVVVVVVCVVCVVVVVLVVVLVVVCVVVVDPDSPVVVCVSCVVVPPPDDPPPPPPPVPPPDPPDDDD

pLDDT: mean 71.25, std 14.98, range [35.75, 93.69]

Nearest PDB structures (foldseek):
  7rec-assembly1_E-2  TM=3.853E-01  e=1.042E+00  Homo sapiens
  3soa-assembly1_A  TM=4.015E-01  e=1.372E+00  Homo sapiens
  2ux0-assembly1_A  TM=3.914E-01  e=2.016E+00  Homo sapiens
  5ig4-assembly1_E  TM=4.168E-01  e=4.865E+00  Nematostella vectensis

Solvent-accessible surface area (backbone atoms only — not comparable to full-atom values): 17341 Å² total; per-residue (Å²): 133,78,84,44,73,69,26,78,46,54,67,82,64,48,62,85,46,52,46,74,51,52,30,35,29,27,38,81,88,68,48,78,46,29,41,36,35,41,32,37,41,84,40,72,46,70,59,94,88,79,50,80,39,72,28,36,39,33,41,33,37,40,34,44,47,60,95,88,42,78,47,75,72,50,74,46,70,36,35,38,36,63,54,98,59,34,39,36,41,62,49,85,92,52,89,44,86,45,48,39,48,85,66,49,42,60,50,53,53,26,47,35,58,71,64,73,48,78,62,89,78,42,61,39,38,25,59,50,98,86,65,46,84,29,44,31,40,54,48,72,50,63,68,53,43,73,74,81,30,91,69,42,48,48,40,35,41,42,48,61,57,97,57,99,70,59,72,32,38,42,37,32,23,34,71,93,77,49,46,71,46,34,40,36,43,64,94,51,67,46,40,32,33,46,74,66,84,77,79,80,71,76,80,64,78,73,71,76,71,81,79,68,76,79,70,76,77,61,65,68,58,53,51,54,50,49,53,51,48,57,50,48,51,69,75,38,67,63,53,62,54,53,52,50,54,50,52,51,51,46,71,72,65,61,62,93,57,60,67,64,51,47,51,64,69,50,52,81,72,65,81,76,70,76,92,73,86,80,64,80,78,72,77,61,79,58,96,84,62,81,87,128

Secondary structure (DSSP, 8-state):
-PPPTTTTS-HHHHGGG-EEEEEEEE-TTS-EEEEEEEEEEEEEEEETTTEEEEEEEEEEEEEEEETTEEPPPEEEEEEEEEETTEEEEESSS---TTEE-TTHHHHHHHHHHHHTSPPTT-EEEEE-TTS-EEEEEEEE-HHHHHHT-TT-EEEEEEE--SSSS---EEEEE-TTT--EEEEEETT-S-EEEESSPPP-------------------HHHHHHHHHHHHHHHHH-THHHHHHHHHHHHHHHH--S-HHHHHHHHHGGGGGG----TT-TTTTSPPTT----

Sequence (292 aa):
MGPLLLSVTEIKEIQPCLFEESMVAISESGETIGTFSVSVKWACYSLDGWQEEDCFLVRANSKGTIDGFRDHPVETKTQEVKRHGQLYVTKTTVEKDGLISESANFLVLRVMARRQSLPQNAIFLSFDSDQHVCTSTYYIIIWFLAQLCHWLLPLSRSPTTNAESPINFLHFLLPPSRHLSCRVQVGSPATMVILQMPILIDIDEPDPRPVFEKVLLDWEEDEELQASHATYVRRHPELNTLLADFLQLLLLRKPDDVVTFAAEFFTPFSAQQPPCRSFRSSDRPSPFRSHV

Radius of gyration: 26.23 Å; Cα contacts (8 Å, |Δi|>4): 417; chains: 1; bounding box: 68×57×65 Å

InterPro domains:
  IPR048777 Ciliogenesis-associated TTC17-interacting protein, N-terminal domain [PF21772] (6-69)
  IPR048777 Ciliogenesis-associated TTC17-interacting protein, N-terminal domain [PF21772] (71-189)

Mean predicted aligned error: 17.75 Å